Protein AF-A0A7C7QR54-F1 (afdb_monomer_lite)

Sequence (318 aa):
MSRAKVWVSVLTVLILIALSGASVWAAPNEEDPPEEESALISGVIEDIVIEADEDTGTTTVLVTLLVDETTGETRTVRLSLETALALGLVVEDADGNLTINEEMIEQTVEINPDDVIEDDGEGFLHPVASALAEFFADTLGLDYDEIMGYHEDGMGFGVIAQACWMSYMLGDEVTASDILEAKKSGDFSSIELPDGETATNWGQFKKAALSNDKAQKNLGAIMSGRAGMDQEQQQETAATANQGQGKGKKGKGTSGEGSGPPAGSPGKGKDKGNDSGPPAEPPGKGKDKGESGGKPDTPPGQDKGGGSSKGGSKGKGK

Foldseek 3Di:
DDPVVVVVVVVVVVVVVVVVPDPPPPPPPPPPDPPPQQFWQKFAWADKDWDQDPVVRFIKIWTWGQRDPVVSDIDIFIFGPVQCVVQVQWDQDPVRDIDGPPVSHRPMDTHRPVRTDPPPDVPVQPVLLCLLQVVCCVPQVDHSVNLVVLVVVVDDSVLLLLLSLLCSLQDPVRHSVNVSVCQVVQHQQVPQAPVRDTDNGPVRSSCRSCVDPVSPPPSVCSVVVNDDPPPPPPPPPDDDDDDDDDDDDDDDDDDDDDDDDDDDDDDDDDDDDDDDDDDDDDDDDDDDDDDDDDDDDDDDDDDDDDDDDDDDDDDDDD

Radius of gyration: 39.15 Å; chains: 1; bounding box: 85×77×112 Å

Secondary structure (DSSP, 8-state):
--HHHHHHHHHHHHHHHHTS-----PPPP-----------EEEEEEEEEEEE-TTT--EEEEEEEEEETTTTEEEEEEEEHHHHHHTTSEEE-TTS-EEE-GGGTT-EEEE-GGGEE---S-S---HHHHHHHHHHHHHH---HHHHHHHHHTT--HHHHHHHHHHHHHH-TTS-HHHHHHHHHHS--TT-B-TTS-B-SSHHHHHHHHT-SHHHHHHHHHHHTT---S-TTSS-S--S--------------------------------------PPPPPPP----------PPPPPPP-----------------

Structure (mmCIF, N/CA/C/O backbone):
data_AF-A0A7C7QR54-F1
#
_entry.id   AF-A0A7C7QR54-F1
#
loop_
_atom_site.group_PDB
_atom_site.id
_atom_site.type_symbol
_atom_site.label_atom_id
_atom_site.label_alt_id
_atom_site.label_comp_id
_atom_site.label_asym_id
_atom_site.label_entity_id
_atom_site.label_seq_id
_atom_site.pdbx_PDB_ins_code
_atom_site.Cartn_x
_atom_site.Cartn_y
_atom_site.Cartn_z
_atom_site.occupancy
_atom_site.B_iso_or_equiv
_atom_site.auth_seq_id
_atom_site.auth_comp_id
_atom_site.auth_asym_id
_atom_site.auth_atom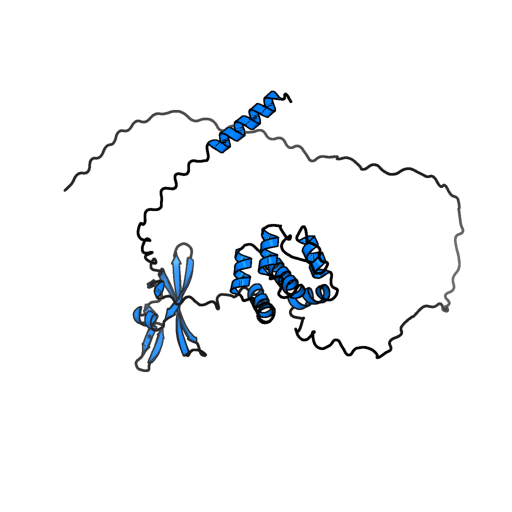_id
_atom_site.pdbx_PDB_model_num
ATOM 1 N N . MET A 1 1 ? 49.939 28.819 -13.855 1.00 55.16 1 MET A N 1
ATOM 2 C CA . MET A 1 1 ? 49.895 28.111 -12.554 1.00 55.16 1 MET A CA 1
ATOM 3 C C . MET A 1 1 ? 51.077 27.143 -12.520 1.00 55.16 1 MET A C 1
ATOM 5 O O . MET A 1 1 ? 51.243 26.422 -13.495 1.00 55.16 1 MET A O 1
ATOM 9 N N . SER A 1 2 ? 51.980 27.207 -11.530 1.00 62.50 2 SER A N 1
ATOM 10 C CA . SER A 1 2 ? 53.221 26.409 -11.596 1.00 62.50 2 SER A CA 1
ATOM 11 C C . SER A 1 2 ? 52.918 24.924 -11.388 1.00 62.50 2 SER A C 1
ATOM 13 O O . SER A 1 2 ? 52.076 24.573 -10.562 1.00 62.50 2 SER A O 1
ATOM 15 N N . ARG A 1 3 ? 53.607 24.049 -12.132 1.00 63.38 3 ARG A N 1
ATOM 16 C CA . ARG A 1 3 ? 53.428 22.587 -12.059 1.00 63.38 3 ARG A CA 1
ATOM 17 C C . ARG A 1 3 ? 53.568 22.057 -10.623 1.00 63.38 3 ARG A C 1
ATOM 19 O O . ARG A 1 3 ? 52.872 21.123 -10.257 1.00 63.38 3 ARG A O 1
ATOM 26 N N . ALA A 1 4 ? 54.361 22.724 -9.781 1.00 70.00 4 ALA A N 1
ATOM 27 C CA . ALA A 1 4 ? 54.499 22.399 -8.362 1.00 70.00 4 ALA A CA 1
ATOM 28 C C . ALA A 1 4 ? 53.199 22.580 -7.549 1.00 70.00 4 ALA A C 1
ATOM 30 O O . ALA A 1 4 ? 52.930 21.785 -6.657 1.00 70.00 4 ALA A O 1
ATOM 31 N N . LYS A 1 5 ? 52.355 23.573 -7.868 1.00 65.44 5 LYS A N 1
ATOM 32 C CA . LYS A 1 5 ? 51.078 23.794 -7.158 1.00 65.44 5 LYS A CA 1
ATOM 33 C C . LYS A 1 5 ? 50.028 22.729 -7.479 1.00 65.44 5 LYS A C 1
ATOM 35 O O . LYS A 1 5 ? 49.229 22.393 -6.614 1.00 65.44 5 LYS A O 1
ATOM 40 N N . VAL A 1 6 ? 50.061 22.175 -8.693 1.00 74.06 6 VAL A N 1
ATOM 41 C CA . VAL A 1 6 ? 49.154 21.091 -9.101 1.00 74.06 6 VAL A CA 1
ATOM 42 C C . VAL A 1 6 ? 49.516 19.796 -8.373 1.00 74.06 6 VAL A C 1
ATOM 44 O O . VAL A 1 6 ? 48.640 19.145 -7.815 1.00 74.06 6 VAL A O 1
ATOM 47 N N . TRP A 1 7 ? 50.810 19.474 -8.283 1.00 80.12 7 TRP A N 1
ATOM 48 C CA . TRP A 1 7 ? 51.272 18.278 -7.573 1.00 80.12 7 TRP A CA 1
ATOM 49 C C . TRP A 1 7 ? 50.995 18.323 -6.070 1.00 80.12 7 TRP A C 1
ATOM 51 O O . TRP A 1 7 ? 50.580 17.316 -5.506 1.00 80.12 7 TRP A O 1
ATOM 61 N N . VAL A 1 8 ? 51.144 19.489 -5.431 1.00 77.81 8 VAL A N 1
ATOM 62 C CA . VAL A 1 8 ? 50.816 19.633 -4.004 1.00 77.81 8 VAL A CA 1
ATOM 63 C C . VAL A 1 8 ? 49.316 19.445 -3.762 1.00 77.81 8 VAL A C 1
ATOM 65 O O . VAL A 1 8 ? 48.951 18.745 -2.829 1.00 77.81 8 VAL A O 1
ATOM 68 N N . SER A 1 9 ? 48.443 19.976 -4.625 1.00 74.88 9 SER A N 1
ATOM 69 C CA . SER A 1 9 ? 46.991 19.804 -4.469 1.00 74.88 9 SER A CA 1
ATOM 70 C C . SER A 1 9 ? 46.541 18.348 -4.622 1.00 74.88 9 SER A C 1
ATOM 72 O O . SER A 1 9 ? 45.670 17.904 -3.880 1.00 74.88 9 SER A O 1
ATOM 74 N N . VAL A 1 10 ? 47.128 17.600 -5.562 1.00 78.19 10 VAL A N 1
ATOM 75 C CA . VAL A 1 10 ? 46.793 16.181 -5.772 1.00 78.19 10 VAL A CA 1
ATOM 76 C C . VAL A 1 10 ? 47.281 15.326 -4.600 1.00 78.19 10 VAL A C 1
ATOM 78 O O . VAL A 1 10 ? 46.552 14.448 -4.143 1.00 78.19 10 VAL A O 1
ATOM 81 N N . LEU A 1 11 ? 48.468 15.619 -4.059 1.00 78.75 11 LEU A N 1
ATOM 82 C CA . LEU A 1 11 ? 49.009 14.899 -2.905 1.00 78.75 11 LEU A CA 1
ATOM 83 C C . LEU A 1 11 ? 48.139 15.090 -1.648 1.00 78.75 11 LEU A C 1
ATOM 85 O O . LEU A 1 11 ? 47.910 14.133 -0.913 1.00 78.75 11 LEU A O 1
ATOM 89 N N . THR A 1 12 ? 47.607 16.296 -1.418 1.00 74.25 12 THR A N 1
ATOM 90 C CA . THR A 1 12 ? 46.754 16.575 -0.249 1.00 74.25 12 THR A CA 1
ATOM 91 C C . THR A 1 12 ? 45.411 15.842 -0.318 1.00 74.25 12 THR A C 1
ATOM 93 O O . THR A 1 12 ? 44.934 15.354 0.703 1.00 74.25 12 THR A O 1
ATOM 96 N N . VAL A 1 13 ? 44.817 15.710 -1.510 1.00 75.38 13 VAL A N 1
ATOM 97 C CA . VAL A 1 13 ? 43.561 14.956 -1.698 1.00 75.38 13 VAL A CA 1
ATOM 98 C C . VAL A 1 13 ? 43.783 13.456 -1.481 1.00 75.38 13 VAL A C 1
ATOM 100 O O . VAL A 1 13 ? 42.970 12.805 -0.832 1.00 75.38 13 VAL A O 1
ATOM 103 N N . LEU A 1 14 ? 44.915 12.913 -1.937 1.00 71.81 14 LEU A N 1
ATOM 104 C CA . LEU A 1 14 ? 45.262 11.500 -1.739 1.00 71.81 14 LEU A CA 1
ATOM 105 C C . LEU A 1 14 ? 45.486 11.145 -0.259 1.00 71.81 14 LEU A C 1
ATOM 107 O O . LEU A 1 14 ? 45.089 10.070 0.182 1.00 71.81 14 LEU A O 1
ATOM 111 N N . ILE A 1 15 ? 46.061 12.064 0.524 1.00 75.12 15 ILE A N 1
ATOM 112 C CA . ILE A 1 15 ? 46.223 11.892 1.976 1.00 75.12 15 ILE A CA 1
ATOM 113 C C . ILE A 1 15 ? 44.863 11.937 2.692 1.00 75.12 15 ILE A C 1
ATOM 115 O O . ILE A 1 15 ? 44.639 11.150 3.607 1.00 75.12 15 ILE A O 1
ATOM 119 N N . LEU A 1 16 ? 43.935 12.795 2.254 1.00 67.00 16 LEU A N 1
ATOM 120 C CA . LEU A 1 16 ? 42.579 12.863 2.817 1.00 67.00 16 LEU A CA 1
ATOM 121 C C . LEU A 1 16 ? 41.754 11.593 2.551 1.00 67.00 16 LEU A C 1
ATOM 123 O O . LEU A 1 16 ? 40.999 11.183 3.425 1.00 67.00 16 LEU A O 1
ATOM 127 N N . ILE A 1 17 ? 41.946 10.932 1.405 1.00 69.94 17 ILE A N 1
ATOM 128 C CA . ILE A 1 17 ? 41.272 9.660 1.077 1.00 69.94 17 ILE A CA 1
ATOM 129 C C . ILE A 1 17 ? 41.844 8.486 1.894 1.00 69.94 17 ILE A C 1
ATOM 131 O O . ILE A 1 17 ? 41.115 7.568 2.259 1.00 69.94 17 ILE A O 1
ATOM 135 N N . ALA A 1 18 ? 43.133 8.517 2.243 1.00 63.97 18 ALA A N 1
ATOM 136 C CA . ALA A 1 18 ? 43.752 7.464 3.053 1.00 63.97 18 ALA A CA 1
ATOM 137 C C . ALA A 1 18 ? 43.350 7.513 4.544 1.00 63.97 18 ALA A C 1
ATOM 139 O O . ALA A 1 18 ? 43.530 6.529 5.258 1.00 63.97 18 ALA A O 1
ATOM 140 N N . LEU A 1 19 ? 42.800 8.636 5.023 1.00 57.44 19 LEU A N 1
ATOM 141 C CA . LEU A 1 19 ? 42.406 8.836 6.424 1.00 57.44 19 LEU A CA 1
ATOM 142 C C . LEU A 1 19 ? 40.950 8.445 6.737 1.00 57.44 19 LEU A C 1
ATOM 144 O O . LEU A 1 19 ? 40.590 8.401 7.910 1.00 57.44 19 LEU A O 1
ATOM 148 N N . SER A 1 20 ? 40.127 8.096 5.742 1.00 54.88 20 SER A N 1
ATOM 149 C CA . SER A 1 20 ? 38.729 7.664 5.943 1.00 54.88 20 SER A CA 1
ATOM 150 C C . SER A 1 20 ? 38.537 6.139 6.036 1.00 54.88 20 SER A C 1
ATOM 152 O O . SER A 1 20 ? 37.411 5.659 5.970 1.00 54.88 20 SER A O 1
ATOM 154 N N . GLY A 1 21 ? 39.614 5.358 6.175 1.00 55.22 21 GLY A N 1
ATOM 155 C CA . GLY A 1 21 ? 39.599 3.893 6.034 1.00 55.22 21 GLY A CA 1
ATOM 156 C C . GLY A 1 21 ? 39.719 3.067 7.319 1.00 55.22 21 GLY A C 1
ATOM 157 O O . GLY A 1 21 ? 40.336 2.007 7.277 1.00 55.22 21 GLY A O 1
ATOM 158 N N . ALA A 1 22 ? 39.180 3.515 8.455 1.00 48.31 22 ALA A N 1
ATOM 159 C CA . ALA A 1 22 ? 39.161 2.701 9.676 1.00 48.31 22 ALA A CA 1
ATOM 160 C C . ALA A 1 22 ? 37.825 2.801 10.425 1.00 48.31 22 ALA A C 1
ATOM 162 O O . ALA A 1 22 ? 37.782 3.126 11.610 1.00 48.31 22 ALA A O 1
ATOM 163 N N . SER A 1 23 ? 36.727 2.481 9.742 1.00 45.22 23 SER A N 1
ATOM 164 C CA . SER A 1 23 ? 35.555 1.956 10.439 1.00 45.22 23 SER A CA 1
ATOM 165 C C . SER A 1 23 ? 35.905 0.538 10.872 1.00 45.22 23 SER A C 1
ATOM 167 O O . SER A 1 23 ? 35.884 -0.392 10.068 1.00 45.22 23 SER A O 1
ATOM 169 N N . VAL A 1 24 ? 36.307 0.383 12.131 1.00 47.69 24 VAL A N 1
ATOM 170 C CA . VAL A 1 24 ? 36.339 -0.924 12.783 1.00 47.69 24 VAL A CA 1
ATOM 171 C C . VAL A 1 24 ? 34.895 -1.408 12.799 1.00 47.69 24 VAL A C 1
ATOM 173 O O . VAL A 1 24 ? 34.094 -0.949 13.607 1.00 47.69 24 VAL A O 1
ATOM 176 N N . TRP A 1 25 ? 34.554 -2.296 11.867 1.00 54.44 25 TRP A N 1
ATOM 177 C CA . TRP A 1 25 ? 33.404 -3.171 12.020 1.00 54.44 25 TRP A CA 1
ATOM 178 C C . TRP A 1 25 ? 33.741 -4.077 13.200 1.00 54.44 25 TRP A C 1
ATOM 180 O O . TRP A 1 25 ? 34.419 -5.094 13.053 1.00 54.44 25 TRP A O 1
ATOM 190 N N . ALA A 1 26 ? 33.354 -3.649 14.401 1.00 49.97 26 ALA A N 1
ATOM 191 C CA . ALA A 1 26 ? 33.091 -4.607 15.453 1.00 49.97 26 ALA A CA 1
ATOM 192 C C . ALA A 1 26 ? 32.046 -5.552 14.860 1.00 49.97 26 ALA A C 1
ATOM 194 O O . ALA A 1 26 ? 30.997 -5.095 14.405 1.00 49.97 26 ALA A O 1
ATOM 195 N N . ALA A 1 27 ? 32.394 -6.835 14.757 1.00 51.22 27 ALA A N 1
ATOM 196 C CA . ALA A 1 27 ? 31.413 -7.857 14.449 1.00 51.22 27 ALA A CA 1
ATOM 197 C C . ALA A 1 27 ? 30.235 -7.628 15.407 1.00 51.22 27 ALA A C 1
ATOM 199 O O . ALA A 1 27 ? 30.497 -7.478 16.607 1.00 51.22 27 ALA A O 1
ATOM 200 N N . PRO A 1 28 ? 28.993 -7.502 14.905 1.00 53.06 28 PRO A N 1
ATOM 201 C CA . PRO A 1 28 ? 27.842 -7.440 15.783 1.00 53.06 28 PRO A CA 1
ATOM 202 C C . PRO A 1 28 ? 27.943 -8.673 16.671 1.00 53.06 28 PRO A C 1
ATOM 204 O O . PRO A 1 28 ? 28.071 -9.793 16.171 1.00 53.06 28 PRO A O 1
ATOM 207 N N . ASN A 1 29 ? 28.017 -8.455 17.984 1.00 55.12 29 ASN A N 1
ATOM 208 C CA . ASN A 1 29 ? 27.746 -9.541 18.902 1.00 55.12 29 ASN A CA 1
ATOM 209 C C . ASN A 1 29 ? 26.400 -10.118 18.463 1.00 55.12 29 ASN A C 1
ATOM 211 O O . ASN A 1 29 ? 25.482 -9.360 18.152 1.00 55.12 29 ASN A O 1
ATOM 215 N N . GLU A 1 30 ? 26.301 -11.441 18.436 1.00 56.19 30 GLU A N 1
ATOM 216 C CA . GLU A 1 30 ? 25.030 -12.152 18.547 1.00 56.19 30 GLU A CA 1
ATOM 217 C C . GLU A 1 30 ? 24.437 -11.815 19.931 1.00 56.19 30 GLU A C 1
ATOM 219 O O . GLU A 1 30 ? 24.386 -12.647 20.830 1.00 56.19 30 GLU A O 1
ATOM 224 N N . GLU A 1 31 ? 24.115 -10.540 20.162 1.00 52.19 31 GLU A N 1
ATOM 225 C CA . GLU A 1 31 ? 23.066 -10.165 21.087 1.00 52.19 31 GLU A CA 1
ATOM 226 C C . GLU A 1 31 ? 21.809 -10.708 20.426 1.00 52.19 31 GLU A C 1
ATOM 228 O O . GLU A 1 31 ? 21.516 -10.366 19.275 1.00 52.19 31 GLU A O 1
ATOM 233 N N . ASP A 1 32 ? 21.154 -11.642 21.117 1.00 62.41 32 ASP A N 1
ATOM 234 C CA . ASP A 1 32 ? 19.821 -12.102 20.760 1.00 62.41 32 ASP A CA 1
ATOM 235 C C . ASP A 1 32 ? 19.011 -10.878 20.306 1.00 62.41 32 ASP A C 1
ATOM 237 O O . ASP A 1 32 ? 19.099 -9.835 20.973 1.00 62.41 32 ASP A O 1
ATOM 241 N N . PRO A 1 33 ? 18.318 -10.949 19.150 1.00 64.94 33 PRO A N 1
ATOM 242 C CA . PRO A 1 33 ? 17.533 -9.822 18.671 1.00 64.94 33 PRO A CA 1
ATOM 243 C C . PRO A 1 33 ? 16.689 -9.349 19.853 1.00 64.94 33 PRO A C 1
ATOM 245 O O . PRO A 1 33 ? 16.092 -10.210 20.509 1.00 64.94 33 PRO A O 1
ATOM 248 N N . PRO A 1 34 ? 16.715 -8.046 20.202 1.00 65.44 34 PRO A N 1
ATOM 249 C CA . PRO A 1 34 ? 15.849 -7.559 21.259 1.00 65.44 34 PRO A CA 1
ATOM 250 C C . PRO A 1 34 ? 14.461 -8.067 20.900 1.00 65.44 34 PRO A C 1
ATOM 252 O O . PRO A 1 34 ? 14.011 -7.850 19.776 1.00 65.44 34 PRO A O 1
ATOM 255 N N . GLU A 1 35 ? 13.857 -8.851 21.794 1.00 62.72 35 GLU A N 1
ATOM 256 C CA . GLU A 1 35 ? 12.448 -9.180 21.668 1.00 62.72 35 GLU A CA 1
ATOM 257 C C . GLU A 1 35 ? 11.771 -7.817 21.576 1.00 62.72 35 GLU A C 1
ATOM 259 O O . GLU A 1 35 ? 11.807 -7.039 22.533 1.00 62.72 35 GLU A O 1
ATOM 264 N N . GLU A 1 36 ? 11.339 -7.449 20.369 1.00 57.25 36 GLU A N 1
ATOM 265 C CA . GLU A 1 36 ? 10.636 -6.203 20.144 1.00 57.25 36 GLU A CA 1
ATOM 266 C C . GLU A 1 36 ? 9.314 -6.388 20.869 1.00 57.25 36 GLU A C 1
ATOM 268 O O . GLU A 1 36 ? 8.374 -6.964 20.333 1.00 57.25 36 GLU A O 1
ATOM 273 N N . GLU A 1 37 ? 9.291 -6.018 22.151 1.00 60.66 37 GLU A N 1
ATOM 274 C CA . GLU A 1 37 ? 8.065 -5.887 22.914 1.00 60.66 37 GLU A CA 1
ATOM 275 C C . GLU A 1 37 ? 7.245 -4.848 22.162 1.00 60.66 37 GLU A C 1
ATOM 277 O O . GLU A 1 37 ? 7.488 -3.641 22.272 1.00 60.66 37 GLU A O 1
ATOM 282 N N . SER A 1 38 ? 6.339 -5.339 21.318 1.00 73.94 38 SER A N 1
ATOM 283 C CA . SER A 1 38 ? 5.421 -4.536 20.538 1.00 73.94 38 SER A CA 1
ATOM 284 C C . SER A 1 38 ? 4.707 -3.609 21.515 1.00 73.94 38 SER A C 1
ATOM 286 O O . SER A 1 38 ? 3.914 -4.051 22.348 1.00 73.94 38 SER A O 1
ATOM 288 N N . ALA A 1 39 ? 5.075 -2.327 21.498 1.00 86.12 39 ALA A N 1
ATOM 289 C CA . ALA A 1 39 ? 4.582 -1.381 22.484 1.00 86.12 39 ALA A CA 1
ATOM 290 C C . ALA A 1 39 ? 3.050 -1.341 22.406 1.00 86.12 39 ALA A C 1
ATOM 292 O O . ALA A 1 39 ? 2.487 -1.153 21.326 1.00 86.12 39 ALA A O 1
ATOM 293 N N . LEU A 1 40 ? 2.390 -1.533 23.552 1.00 91.69 40 LEU A N 1
ATOM 294 C CA . LEU A 1 40 ? 0.934 -1.482 23.653 1.00 91.69 40 LEU A CA 1
ATOM 295 C C . LEU A 1 40 ? 0.411 -0.175 23.044 1.00 91.69 40 LEU A C 1
ATOM 297 O O . LEU A 1 40 ? 0.930 0.911 23.324 1.00 91.69 40 LEU A O 1
ATOM 301 N N . ILE A 1 41 ? -0.634 -0.277 22.227 1.00 93.56 41 ILE A N 1
ATOM 302 C CA . ILE A 1 41 ? -1.330 0.883 21.678 1.00 93.56 41 ILE A CA 1
ATOM 303 C C . ILE A 1 41 ? -2.252 1.397 22.782 1.00 93.56 41 ILE A C 1
ATOM 305 O O . ILE A 1 41 ? -3.238 0.745 23.120 1.00 93.56 41 ILE A O 1
ATOM 309 N N . SER A 1 42 ? -1.921 2.548 23.365 1.00 95.69 42 SER A N 1
ATOM 310 C CA . SER A 1 42 ? -2.740 3.197 24.391 1.00 95.69 42 SER A CA 1
ATOM 311 C C . SER A 1 42 ? -3.416 4.446 23.831 1.00 95.69 42 SER A C 1
ATOM 313 O O . SER A 1 42 ? -2.793 5.211 23.093 1.00 95.69 42 SER A O 1
ATOM 315 N N . GLY A 1 43 ? -4.685 4.652 24.173 1.00 96.56 43 GLY A N 1
ATOM 316 C CA . GLY A 1 43 ? -5.443 5.836 23.777 1.00 96.56 43 GLY A CA 1
ATOM 317 C C . GLY A 1 43 ? -6.799 5.914 24.469 1.00 96.56 43 GLY A C 1
ATOM 318 O O . GLY A 1 43 ? -7.245 4.948 25.094 1.00 96.56 43 GLY A O 1
ATOM 319 N N . VAL A 1 44 ? -7.444 7.076 24.380 1.00 97.94 44 VAL A N 1
ATOM 320 C CA . VAL A 1 44 ? -8.818 7.283 24.865 1.00 97.94 44 VAL A CA 1
ATOM 321 C C . VAL A 1 44 ? -9.793 6.916 23.753 1.00 97.94 44 VAL A C 1
ATOM 323 O O . VAL A 1 44 ? -9.631 7.375 22.627 1.00 97.94 44 VAL A O 1
ATOM 326 N N . ILE A 1 45 ? -10.796 6.092 24.047 1.00 98.00 45 ILE A N 1
ATOM 327 C CA . ILE A 1 45 ? -11.781 5.666 23.047 1.00 98.00 45 ILE A CA 1
ATOM 328 C C . ILE A 1 45 ? -12.714 6.834 22.706 1.00 98.00 45 ILE A C 1
ATOM 330 O O . ILE A 1 45 ? -13.413 7.341 23.582 1.00 98.00 45 ILE A O 1
ATOM 334 N N . GLU A 1 46 ? -12.753 7.236 21.436 1.00 97.94 46 GLU A N 1
ATOM 335 C CA . GLU A 1 46 ? -13.680 8.258 20.931 1.00 97.94 46 GLU A CA 1
ATOM 336 C C . GLU A 1 46 ? -14.930 7.648 20.293 1.00 97.94 46 GLU A C 1
ATOM 338 O O . GLU A 1 46 ? -16.028 8.167 20.489 1.00 97.94 46 GLU A O 1
ATOM 343 N N . ASP A 1 47 ? -14.767 6.559 19.537 1.00 97.88 47 ASP A N 1
ATOM 344 C CA . ASP A 1 47 ? -15.857 5.913 18.804 1.00 97.88 47 ASP A CA 1
ATOM 345 C C . ASP A 1 47 ? -15.636 4.399 18.686 1.00 97.88 47 ASP A C 1
ATOM 347 O O . ASP A 1 47 ? -14.495 3.921 18.656 1.00 97.88 47 ASP A O 1
ATOM 351 N N . ILE A 1 48 ? -16.739 3.653 18.623 1.00 97.81 48 ILE A N 1
ATOM 352 C CA . ILE A 1 48 ? -16.758 2.198 18.440 1.00 97.81 48 ILE A CA 1
ATOM 353 C C . ILE A 1 48 ? -17.819 1.875 17.388 1.00 97.81 48 ILE A C 1
ATOM 355 O O . ILE A 1 48 ? -18.993 2.197 17.563 1.00 97.81 48 ILE A O 1
ATOM 359 N N . VAL A 1 49 ? -17.429 1.179 16.323 1.00 97.50 49 VAL A N 1
ATOM 360 C CA . VAL A 1 49 ? -18.327 0.757 15.241 1.00 97.50 49 VAL A CA 1
ATOM 361 C C . VAL A 1 49 ? -18.219 -0.750 15.052 1.00 97.50 49 VAL A C 1
ATOM 363 O O . VAL A 1 49 ? -17.125 -1.297 14.965 1.00 97.50 49 VAL A O 1
ATOM 366 N N . ILE A 1 50 ? -19.360 -1.435 14.988 1.00 96.88 50 ILE A N 1
ATOM 367 C CA . ILE A 1 50 ? -19.421 -2.868 14.683 1.00 96.88 50 ILE A CA 1
ATOM 368 C C . ILE A 1 50 ? -19.666 -3.014 13.180 1.00 96.88 50 ILE A C 1
ATOM 370 O O . ILE A 1 50 ? -20.699 -2.564 12.680 1.00 96.88 50 ILE A O 1
ATOM 374 N N . GLU A 1 51 ? -18.735 -3.649 12.472 1.00 95.00 51 GLU A N 1
ATOM 375 C CA . GLU A 1 51 ? -18.855 -3.971 11.050 1.00 95.00 51 GLU A CA 1
ATOM 376 C C . GLU A 1 51 ? -19.075 -5.473 10.879 1.00 95.00 51 GLU A C 1
ATOM 378 O O . GLU A 1 51 ? -18.350 -6.292 11.440 1.00 95.00 51 GLU A O 1
ATOM 383 N N . ALA A 1 52 ? -20.082 -5.840 10.091 1.00 94.06 52 ALA A N 1
ATOM 384 C CA . ALA A 1 52 ? -20.300 -7.213 9.664 1.00 94.06 52 ALA A CA 1
ATOM 385 C C . ALA A 1 52 ? -20.026 -7.295 8.164 1.00 94.06 52 ALA A C 1
ATOM 387 O O . ALA A 1 52 ? -20.713 -6.651 7.372 1.00 94.06 52 ALA A O 1
ATOM 388 N N . ASP A 1 53 ? -19.021 -8.078 7.795 1.00 86.75 53 ASP A N 1
ATOM 389 C CA . ASP A 1 53 ? -18.726 -8.401 6.407 1.00 86.75 53 ASP A CA 1
ATOM 390 C C . ASP A 1 53 ? -19.772 -9.413 5.909 1.00 86.75 53 ASP A C 1
ATOM 392 O O . ASP A 1 53 ? -19.885 -10.524 6.435 1.00 86.75 53 ASP A O 1
ATOM 396 N N . GLU A 1 54 ? -20.582 -9.012 4.925 1.00 90.56 54 GLU A N 1
ATOM 397 C CA . GLU A 1 54 ? -21.649 -9.851 4.366 1.00 90.56 54 GLU A CA 1
ATOM 398 C C . GLU A 1 54 ? -21.108 -11.040 3.556 1.00 90.56 54 GLU A C 1
ATOM 400 O O . GLU A 1 54 ? -21.783 -12.072 3.467 1.00 90.56 54 GLU A O 1
ATOM 405 N N . ASP A 1 55 ? -19.906 -10.918 2.989 1.00 83.81 55 ASP A N 1
ATOM 406 C CA . ASP A 1 55 ? -19.297 -11.930 2.129 1.00 83.81 55 ASP A CA 1
ATOM 407 C C . ASP A 1 55 ? -18.630 -13.028 2.961 1.00 83.81 55 ASP A C 1
ATOM 409 O O . ASP A 1 55 ? -18.803 -14.223 2.686 1.00 83.81 55 ASP A O 1
ATOM 413 N N . THR A 1 56 ? -17.894 -12.641 4.006 1.00 87.12 56 THR A N 1
ATOM 414 C CA . THR A 1 56 ? -17.203 -13.603 4.881 1.00 87.12 56 THR A CA 1
ATOM 415 C C . THR A 1 56 ? -18.037 -14.024 6.091 1.00 87.12 56 THR A C 1
ATOM 417 O O . THR A 1 56 ? -17.775 -15.073 6.685 1.00 87.12 56 THR A O 1
ATOM 420 N N . GLY A 1 57 ? -19.053 -13.239 6.459 1.00 90.06 57 GLY A N 1
ATOM 421 C CA . GLY A 1 57 ? -19.807 -13.403 7.703 1.00 90.06 57 GLY A CA 1
ATOM 422 C C . GLY A 1 57 ? -19.004 -13.028 8.953 1.00 90.06 57 GLY A C 1
ATOM 423 O O . GLY A 1 57 ? -19.439 -13.321 10.070 1.00 90.06 57 GLY A O 1
ATOM 424 N N . THR A 1 58 ? -17.827 -12.419 8.787 1.00 93.06 58 THR A N 1
ATOM 425 C CA . THR A 1 58 ? -16.953 -12.031 9.896 1.00 93.06 58 THR A CA 1
ATOM 426 C C . THR A 1 58 ? -17.430 -10.710 10.483 1.00 93.06 58 THR A C 1
ATOM 428 O O . THR A 1 58 ? -17.640 -9.735 9.768 1.00 93.06 58 THR A O 1
ATOM 431 N N . THR A 1 59 ? -17.596 -10.663 11.804 1.00 96.06 59 THR A N 1
ATOM 432 C CA . THR A 1 59 ? -17.856 -9.408 12.517 1.00 96.06 59 THR A CA 1
ATOM 433 C C . THR A 1 59 ? -16.548 -8.865 13.074 1.00 96.06 59 THR A C 1
ATOM 435 O O . THR A 1 59 ? -15.837 -9.568 13.796 1.00 96.06 59 THR A O 1
ATOM 438 N N . THR A 1 60 ? -16.242 -7.615 12.752 1.00 96.00 60 THR A N 1
ATOM 439 C CA . THR A 1 60 ? -15.090 -6.879 13.273 1.00 96.00 60 THR A CA 1
ATOM 440 C C . THR A 1 60 ? -15.560 -5.620 13.991 1.00 96.00 60 THR A C 1
ATOM 442 O O . THR A 1 60 ? -16.700 -5.176 13.834 1.00 96.00 60 THR A O 1
ATOM 445 N N . VAL A 1 61 ? -14.701 -5.070 14.841 1.00 96.88 61 VAL A N 1
ATOM 446 C CA . VAL A 1 61 ? -15.006 -3.868 15.620 1.00 96.88 61 VAL A CA 1
ATOM 447 C C . VAL A 1 61 ? -13.945 -2.822 15.327 1.00 96.88 61 VAL A C 1
ATOM 449 O O . VAL A 1 61 ? -12.764 -3.054 15.577 1.00 96.88 61 VAL A O 1
ATOM 452 N N . LEU A 1 62 ? -14.358 -1.678 14.790 1.00 96.38 62 LEU A N 1
ATOM 453 C CA . LEU A 1 62 ? -13.490 -0.529 14.572 1.00 96.38 62 LEU A CA 1
ATOM 454 C C . LEU A 1 62 ? -13.538 0.354 15.806 1.00 96.38 62 LEU A C 1
ATOM 456 O O . LEU A 1 62 ? -14.613 0.725 16.275 1.00 96.38 62 LEU A O 1
ATOM 460 N N . VAL A 1 63 ? -12.365 0.696 16.318 1.00 97.00 63 VAL A N 1
ATOM 461 C CA . VAL A 1 63 ? -12.209 1.531 17.504 1.00 97.00 63 VAL A CA 1
ATOM 462 C C . VAL A 1 63 ? -11.359 2.728 17.123 1.00 97.00 63 VAL A C 1
ATOM 464 O O . VAL A 1 63 ? -10.205 2.565 16.723 1.00 97.00 63 VAL A O 1
ATOM 467 N N . THR A 1 64 ? -11.913 3.929 17.244 1.00 97.00 64 THR A N 1
ATOM 468 C CA . THR A 1 64 ? -11.154 5.169 17.063 1.00 97.00 64 THR A CA 1
ATOM 469 C C . THR A 1 64 ? -10.617 5.622 18.412 1.00 97.00 64 THR A C 1
ATOM 471 O O . THR A 1 64 ? -11.373 5.875 19.348 1.00 97.00 64 THR A O 1
ATOM 474 N N . LEU A 1 65 ? -9.294 5.696 18.507 1.00 97.12 65 LEU A N 1
ATOM 475 C CA . LEU A 1 65 ? -8.554 6.079 19.700 1.00 97.12 65 LEU A CA 1
ATOM 476 C C . LEU A 1 65 ? -7.948 7.463 19.519 1.00 97.12 65 LEU A C 1
ATOM 478 O O . LEU A 1 65 ? -7.267 7.704 18.527 1.00 97.12 65 LEU A O 1
ATOM 482 N N . LEU A 1 66 ? -8.087 8.329 20.512 1.00 96.44 66 LEU A N 1
ATOM 483 C CA . LEU A 1 66 ? -7.270 9.523 20.668 1.00 96.44 66 LEU A CA 1
ATOM 484 C C . LEU A 1 66 ? -5.935 9.119 21.311 1.00 96.44 66 LEU A C 1
ATOM 486 O O . LEU A 1 66 ? -5.885 8.793 22.500 1.00 96.44 66 LEU A O 1
ATOM 490 N N . VAL A 1 67 ? -4.866 9.095 20.513 1.00 94.88 67 VAL A N 1
ATOM 491 C CA . VAL A 1 67 ? -3.527 8.630 20.926 1.00 94.88 67 VAL A CA 1
ATOM 492 C C . VAL A 1 67 ? -2.752 9.738 21.642 1.00 94.88 67 VAL A C 1
ATOM 494 O O . VAL A 1 67 ? -1.999 9.471 22.577 1.00 94.88 67 VAL A O 1
ATOM 497 N N . ASP A 1 68 ? -2.953 10.992 21.235 1.00 92.56 68 ASP A N 1
ATOM 498 C CA . ASP A 1 68 ? -2.318 12.155 21.857 1.00 92.56 68 ASP A CA 1
ATOM 499 C C . ASP A 1 68 ? -3.337 13.292 22.032 1.00 92.56 68 ASP A C 1
ATOM 501 O O . ASP A 1 68 ? -3.769 13.943 21.077 1.00 92.56 68 ASP A O 1
ATOM 505 N N . GLU A 1 69 ? -3.700 13.555 23.292 1.00 91.25 69 GLU A N 1
ATOM 506 C CA . GLU A 1 69 ? -4.635 14.620 23.683 1.00 91.25 69 GLU A CA 1
ATOM 507 C C . GLU A 1 69 ? -4.145 16.030 23.307 1.00 91.25 69 GLU A C 1
ATOM 509 O O . GLU A 1 69 ? -4.941 16.962 23.177 1.00 91.25 69 GLU A O 1
ATOM 514 N N . THR A 1 70 ? -2.833 16.218 23.153 1.00 93.06 70 THR A N 1
ATOM 515 C CA . THR A 1 70 ? -2.225 17.520 22.854 1.00 93.06 70 THR A CA 1
ATOM 516 C C . THR A 1 70 ? -2.312 17.840 21.369 1.00 93.06 70 THR A C 1
ATOM 518 O O . THR A 1 70 ? -2.564 18.991 20.998 1.00 93.06 70 THR A O 1
ATOM 521 N N . THR A 1 71 ? -2.064 16.846 20.517 1.00 93.25 71 THR A N 1
ATOM 522 C CA . THR A 1 71 ? -2.095 17.009 19.057 1.00 93.25 71 THR A CA 1
ATOM 523 C C . THR A 1 71 ? -3.495 16.804 18.487 1.00 93.25 71 THR A C 1
ATOM 525 O O . THR A 1 71 ? -3.784 17.341 17.415 1.00 93.25 71 THR A O 1
ATOM 528 N N . GLY A 1 72 ? -4.365 16.085 19.204 1.00 93.06 72 GLY A N 1
ATOM 529 C CA . GLY A 1 72 ? -5.641 15.626 18.665 1.00 93.06 72 GLY A CA 1
ATOM 530 C C . GLY A 1 72 ? -5.463 14.480 17.667 1.00 93.06 72 GLY A C 1
ATOM 531 O O . GLY A 1 72 ? -6.289 14.330 16.771 1.00 93.06 72 GLY A O 1
ATOM 532 N N . GLU A 1 73 ? -4.349 13.745 17.741 1.00 93.69 73 GLU A N 1
ATOM 533 C CA . GLU A 1 73 ? -4.067 12.637 16.832 1.00 93.69 73 GLU A CA 1
ATOM 534 C C . GLU A 1 73 ? -4.943 11.436 17.174 1.00 93.69 73 GLU A C 1
ATOM 536 O O . GLU A 1 73 ? -4.892 10.907 18.288 1.00 93.69 73 GLU A O 1
ATOM 541 N N . THR A 1 74 ? -5.726 10.999 16.191 1.00 95.19 74 THR A N 1
ATOM 542 C CA . THR A 1 74 ? -6.602 9.842 16.311 1.00 95.19 74 THR A CA 1
ATOM 543 C C . THR A 1 74 ? -6.089 8.686 15.462 1.00 95.19 74 THR A C 1
ATOM 545 O O . THR A 1 74 ? -5.512 8.879 14.389 1.00 95.19 74 THR A O 1
ATOM 548 N N . ARG A 1 75 ? -6.292 7.463 15.945 1.00 93.62 75 ARG A N 1
ATOM 549 C CA . ARG A 1 75 ? -5.942 6.220 15.260 1.00 93.62 75 ARG A CA 1
ATOM 550 C C . ARG A 1 75 ? -7.129 5.276 15.315 1.00 93.62 75 ARG A C 1
ATOM 552 O O . ARG A 1 75 ? -7.609 4.957 16.395 1.00 93.62 75 ARG A O 1
ATOM 559 N N . THR A 1 76 ? -7.564 4.796 14.159 1.00 94.44 76 THR A N 1
ATOM 560 C CA . THR A 1 76 ? -8.582 3.746 14.081 1.00 94.44 76 THR A CA 1
ATOM 561 C C . THR A 1 76 ? -7.893 2.390 14.025 1.00 94.44 76 THR A C 1
ATOM 563 O O . THR A 1 76 ? -6.975 2.197 13.227 1.00 94.44 76 THR A O 1
ATOM 566 N N . VAL A 1 77 ? -8.310 1.466 14.883 1.00 95.25 77 VAL A N 1
ATOM 567 C CA . VAL A 1 77 ? -7.845 0.075 14.890 1.00 95.25 77 VAL A CA 1
ATOM 568 C C . VAL A 1 77 ? -9.027 -0.853 14.649 1.00 95.25 77 VAL A C 1
ATOM 570 O O . VAL A 1 77 ? -10.113 -0.619 15.180 1.00 95.25 77 VAL A O 1
ATOM 573 N N . ARG A 1 78 ? -8.827 -1.897 13.845 1.00 95.12 78 ARG A N 1
ATOM 574 C CA . ARG A 1 78 ? -9.821 -2.950 13.630 1.00 95.12 78 ARG A CA 1
ATOM 575 C C . ARG A 1 78 ? -9.468 -4.136 14.521 1.00 95.12 78 ARG A C 1
ATOM 577 O O . ARG A 1 78 ? -8.334 -4.602 14.529 1.00 95.12 78 ARG A O 1
ATOM 584 N N . LEU A 1 79 ? -10.436 -4.603 15.295 1.00 96.81 79 LEU A N 1
ATOM 585 C CA . LEU A 1 79 ? -10.286 -5.711 16.230 1.00 96.81 79 LEU A CA 1
ATOM 586 C C . LEU A 1 79 ? -11.200 -6.863 15.836 1.00 96.81 79 LEU A C 1
ATOM 588 O O . LEU A 1 79 ? -12.290 -6.663 15.286 1.00 96.81 79 LEU A O 1
ATOM 592 N N . SER A 1 80 ? -10.779 -8.075 16.187 1.00 96.69 80 SER A N 1
ATOM 593 C CA . SER A 1 80 ? -11.673 -9.227 16.149 1.00 96.69 80 SER A CA 1
ATOM 594 C C . SER A 1 80 ? -12.804 -9.055 17.170 1.00 96.69 80 SER A C 1
ATOM 596 O O . SER A 1 80 ? -12.629 -8.411 18.211 1.00 96.69 80 SER A O 1
ATOM 598 N N . LEU A 1 81 ? -13.966 -9.658 16.904 1.00 97.31 81 LEU A N 1
ATOM 599 C CA . LEU A 1 81 ? -15.072 -9.665 17.863 1.00 97.31 81 LEU A CA 1
ATOM 600 C C . LEU A 1 81 ? -14.659 -10.269 19.217 1.00 97.31 81 LEU A C 1
ATOM 602 O O . LEU A 1 81 ? -15.044 -9.752 20.262 1.00 97.31 81 LEU A O 1
ATOM 606 N N . GLU A 1 82 ? -13.854 -11.335 19.205 1.00 97.50 82 GLU A N 1
ATOM 607 C CA . GLU A 1 82 ? -13.370 -11.996 20.422 1.00 97.50 82 GLU A CA 1
ATOM 608 C C . GLU A 1 82 ? -12.514 -11.048 21.270 1.00 97.50 82 GLU A C 1
ATOM 610 O O . GLU A 1 82 ? -12.765 -10.891 22.467 1.00 97.50 82 GLU A O 1
ATOM 615 N N . THR A 1 83 ? -11.568 -10.346 20.639 1.00 97.38 83 THR A N 1
ATOM 616 C CA . THR A 1 83 ? -10.739 -9.329 21.299 1.00 97.38 83 THR A CA 1
ATOM 617 C C . THR A 1 83 ? -11.604 -8.197 21.854 1.00 97.38 83 THR A C 1
ATOM 619 O O . THR A 1 83 ? -11.435 -7.790 23.003 1.00 97.38 83 THR A O 1
ATOM 622 N N . ALA A 1 84 ? -12.567 -7.699 21.074 1.00 97.69 84 ALA A N 1
ATOM 623 C CA . ALA A 1 84 ? -13.435 -6.603 21.497 1.00 97.69 84 ALA A CA 1
ATOM 624 C C . ALA A 1 84 ? -14.322 -6.978 22.701 1.00 97.69 84 ALA A C 1
ATOM 626 O O . ALA A 1 84 ? -14.489 -6.165 23.614 1.00 97.69 84 ALA A O 1
ATOM 627 N N . LEU A 1 85 ? -14.847 -8.209 22.743 1.00 97.69 85 LEU A N 1
ATOM 628 C CA . LEU A 1 85 ? -15.580 -8.747 23.897 1.00 97.69 85 LEU A CA 1
ATOM 629 C C . LEU A 1 85 ? -14.662 -8.909 25.119 1.00 97.69 85 LEU A C 1
ATOM 631 O O . LEU A 1 85 ? -15.055 -8.555 26.231 1.00 97.69 85 LEU A O 1
ATOM 635 N N . ALA A 1 86 ? -13.433 -9.399 24.926 1.00 97.75 86 ALA A N 1
ATOM 636 C CA . ALA A 1 86 ? -12.455 -9.569 26.003 1.00 97.75 86 ALA A CA 1
ATOM 637 C C . ALA A 1 86 ? -12.034 -8.231 26.638 1.00 97.75 86 ALA A C 1
ATOM 639 O O . ALA A 1 86 ? -11.861 -8.154 27.856 1.00 97.75 86 ALA A O 1
ATOM 640 N N . LEU A 1 87 ? -11.926 -7.177 25.825 1.00 97.25 87 LEU A N 1
ATOM 641 C CA . LEU A 1 87 ? -11.665 -5.804 26.269 1.00 97.25 87 LEU A CA 1
ATOM 642 C C . LEU A 1 87 ? -12.915 -5.096 26.826 1.00 97.25 87 LEU A C 1
ATOM 644 O O . LEU A 1 87 ? -12.805 -3.996 27.364 1.00 97.25 87 LEU A O 1
ATOM 648 N N . GLY A 1 88 ? -14.099 -5.706 26.710 1.00 97.75 88 GLY A N 1
ATOM 649 C CA . GLY A 1 88 ? -15.364 -5.135 27.177 1.00 97.75 88 GLY A CA 1
ATOM 650 C C . GLY A 1 88 ? -15.889 -3.977 26.324 1.00 97.75 88 GLY A C 1
ATOM 651 O O . GLY A 1 88 ? -16.732 -3.220 26.799 1.00 97.75 88 GLY A O 1
ATOM 652 N N . LEU A 1 89 ? -15.406 -3.829 25.087 1.00 97.81 89 LEU A N 1
ATOM 653 C CA . LEU A 1 89 ? -15.824 -2.781 24.142 1.00 97.81 89 LEU A CA 1
ATOM 654 C C . LEU A 1 89 ? -17.213 -3.052 23.551 1.00 97.81 89 LEU A C 1
ATOM 656 O O . LEU A 1 89 ? -17.948 -2.132 23.194 1.00 97.81 89 LEU A O 1
ATOM 660 N N . VAL A 1 90 ? -17.575 -4.329 23.467 1.00 98.19 90 VAL A N 1
ATOM 661 C CA . VAL A 1 90 ? -18.870 -4.816 22.991 1.00 98.19 90 VAL A CA 1
ATOM 662 C C . VAL A 1 90 ? -19.458 -5.735 24.060 1.00 98.19 90 VAL A C 1
ATOM 664 O O . VAL A 1 90 ? -18.724 -6.411 24.781 1.00 98.19 90 VAL A O 1
ATOM 667 N N . VAL A 1 91 ? -20.784 -5.752 24.176 1.00 97.94 91 VAL A N 1
ATOM 668 C CA . VAL A 1 91 ? -21.539 -6.665 25.037 1.00 97.94 91 VAL A CA 1
ATOM 669 C C . VAL A 1 91 ? -22.489 -7.482 24.172 1.00 97.94 91 VAL A C 1
ATOM 671 O O . VAL A 1 91 ? -23.237 -6.931 23.363 1.00 97.94 91 VAL A O 1
ATOM 674 N N . GLU A 1 92 ? -22.467 -8.797 24.366 1.00 97.88 92 GLU A N 1
ATOM 675 C CA . GLU A 1 92 ? -23.425 -9.727 23.775 1.00 97.88 92 GLU A CA 1
ATOM 676 C C . GLU A 1 92 ? -24.607 -9.927 24.735 1.00 97.88 92 GLU A C 1
ATOM 678 O O . GLU A 1 92 ? -24.421 -10.229 25.920 1.00 97.88 92 GLU A O 1
ATOM 683 N N . ASP A 1 93 ? -25.828 -9.717 24.244 1.00 96.81 93 ASP A N 1
ATOM 684 C CA . ASP A 1 93 ? -27.040 -9.960 25.024 1.00 96.81 93 ASP A CA 1
ATOM 685 C C . ASP A 1 93 ? -27.408 -11.460 25.085 1.00 96.81 93 ASP A C 1
ATOM 687 O O . ASP A 1 93 ? -26.761 -12.326 24.502 1.00 96.81 93 ASP A O 1
ATOM 691 N N . ALA A 1 94 ? -28.469 -11.800 25.823 1.00 96.62 94 ALA A N 1
ATOM 692 C CA . ALA A 1 94 ? -28.907 -13.192 25.971 1.00 96.62 94 ALA A CA 1
ATOM 693 C C . ALA A 1 94 ? -29.431 -13.826 24.665 1.00 96.62 94 ALA A C 1
ATOM 695 O O . ALA A 1 94 ? -29.561 -15.051 24.600 1.00 96.62 94 ALA A O 1
ATOM 696 N N . ASP A 1 95 ? -29.753 -13.004 23.665 1.00 96.44 95 ASP A N 1
ATOM 697 C CA . ASP A 1 95 ? -30.242 -13.414 22.352 1.00 96.44 95 ASP A CA 1
ATOM 698 C C . ASP A 1 95 ? -29.101 -13.489 21.312 1.00 96.44 95 ASP A C 1
ATOM 700 O O . ASP A 1 95 ? -29.343 -13.889 20.172 1.00 96.44 95 ASP A O 1
ATOM 704 N N . GLY A 1 96 ? -27.865 -13.159 21.707 1.00 94.88 96 GLY A N 1
ATOM 705 C CA . GLY A 1 96 ? -26.681 -13.152 20.847 1.00 94.88 96 GLY A CA 1
ATOM 706 C C . GLY A 1 96 ? -26.516 -11.874 20.020 1.00 94.88 96 GLY A C 1
ATOM 707 O O . GLY A 1 96 ? -25.737 -11.859 19.067 1.00 94.88 96 GLY A O 1
ATOM 708 N N . ASN A 1 97 ? -27.257 -10.802 20.327 1.00 96.31 97 ASN A N 1
ATOM 709 C CA . ASN A 1 97 ? -27.067 -9.522 19.650 1.00 96.31 97 ASN A CA 1
ATOM 710 C C . ASN A 1 97 ? -25.905 -8.763 20.282 1.00 96.31 97 ASN A C 1
ATOM 712 O O . ASN A 1 97 ? -25.792 -8.648 21.504 1.00 96.31 97 ASN A O 1
ATOM 716 N N . LEU A 1 98 ? -25.074 -8.188 19.422 1.00 97.69 98 LEU A N 1
ATOM 717 C CA . LEU A 1 98 ? -23.939 -7.375 19.820 1.00 97.69 98 LEU A CA 1
ATOM 718 C C . LEU A 1 98 ? -24.376 -5.922 19.992 1.00 97.69 98 LEU A C 1
ATOM 720 O O . LEU A 1 98 ? -25.008 -5.336 19.111 1.00 97.69 98 LEU A O 1
ATOM 724 N N . THR A 1 99 ? -24.019 -5.336 21.129 1.00 97.88 99 THR A N 1
ATOM 725 C CA . THR A 1 99 ? -24.269 -3.928 21.452 1.00 97.88 99 THR A CA 1
ATOM 726 C C . THR A 1 99 ? -22.978 -3.266 21.907 1.00 97.88 99 THR A C 1
ATOM 728 O O . THR A 1 99 ? -22.166 -3.881 22.595 1.00 97.88 99 THR A O 1
ATOM 731 N N . ILE A 1 100 ? -22.758 -2.018 21.498 1.00 98.12 100 ILE A N 1
ATOM 732 C CA . ILE A 1 100 ? -21.576 -1.250 21.901 1.00 98.12 100 ILE A CA 1
ATOM 733 C C . ILE A 1 100 ? -21.665 -0.952 23.399 1.00 98.12 100 ILE A C 1
ATOM 735 O O . ILE A 1 100 ? -22.719 -0.543 23.892 1.00 98.12 100 ILE A O 1
ATOM 739 N N . ASN A 1 101 ? -20.558 -1.130 24.120 1.00 97.94 101 ASN A N 1
ATOM 740 C CA . ASN A 1 101 ? -20.474 -0.720 25.512 1.00 97.94 101 ASN A CA 1
ATOM 741 C C . ASN A 1 101 ? -20.170 0.783 25.606 1.00 97.94 101 ASN A C 1
ATOM 743 O O . ASN A 1 101 ? -19.011 1.189 25.662 1.00 97.94 101 ASN A O 1
ATOM 747 N N . GLU A 1 102 ? -21.212 1.615 25.636 1.00 97.44 102 GLU A N 1
ATOM 748 C CA . GLU A 1 102 ? -21.070 3.078 25.729 1.00 97.44 102 GLU A CA 1
ATOM 749 C C . GLU A 1 102 ? -20.286 3.535 26.975 1.00 97.44 102 GLU A C 1
ATOM 751 O O . GLU A 1 102 ? -19.702 4.614 26.961 1.00 97.44 102 GLU A O 1
ATOM 756 N N . GLU A 1 103 ? -20.212 2.718 28.036 1.00 97.62 103 GLU A N 1
ATOM 757 C CA . GLU A 1 103 ? -19.431 3.033 29.244 1.00 97.62 103 GLU A CA 1
ATOM 758 C C . GLU A 1 103 ? -17.914 3.051 28.993 1.00 97.62 103 GLU A C 1
ATOM 760 O O . GLU A 1 103 ? -17.169 3.626 29.789 1.00 97.62 103 GLU A O 1
ATOM 765 N N . MET A 1 104 ? -17.456 2.432 27.899 1.00 97.50 104 MET A N 1
ATOM 766 C CA . MET A 1 104 ? -16.047 2.425 27.499 1.00 97.50 104 MET A CA 1
ATOM 767 C C . MET A 1 104 ? -15.650 3.659 26.684 1.00 97.50 104 MET A C 1
ATOM 769 O O . MET A 1 104 ? -14.459 3.936 26.558 1.00 97.50 104 MET A O 1
ATOM 773 N N . ILE A 1 105 ? -16.608 4.420 26.148 1.00 97.31 105 ILE A N 1
ATOM 774 C CA . ILE A 1 105 ? -16.308 5.675 25.450 1.00 97.31 105 ILE A CA 1
ATOM 775 C C . ILE A 1 105 ? -15.740 6.670 26.477 1.00 97.31 105 ILE A C 1
ATOM 777 O O . ILE A 1 105 ? -16.167 6.708 27.632 1.00 97.31 105 ILE A O 1
ATOM 781 N N . GLU A 1 106 ? -14.734 7.444 26.073 1.00 97.38 106 GLU A N 1
ATOM 782 C CA . GLU A 1 106 ? -13.933 8.330 26.932 1.00 97.38 106 GLU A CA 1
ATOM 783 C C . GLU A 1 106 ? -13.046 7.605 27.969 1.00 97.38 106 GLU A C 1
ATOM 785 O O . GLU A 1 106 ? -12.404 8.263 28.793 1.00 97.38 106 GLU A O 1
ATOM 790 N N . GLN A 1 107 ? -12.957 6.269 27.942 1.00 98.00 107 GLN A N 1
ATOM 791 C CA . GLN A 1 107 ? -12.012 5.516 28.775 1.00 98.00 107 GLN A CA 1
ATOM 792 C C . GLN A 1 107 ? -10.691 5.273 28.044 1.00 98.00 107 GLN A C 1
ATOM 794 O O . GLN A 1 107 ? -10.647 5.109 26.824 1.00 98.00 107 GLN A O 1
ATOM 799 N N . THR A 1 108 ? -9.596 5.218 28.805 1.00 96.69 108 THR A N 1
ATOM 800 C CA . THR A 1 108 ? -8.300 4.770 28.290 1.00 96.69 108 THR A CA 1
ATOM 801 C C . THR A 1 108 ? -8.303 3.254 28.135 1.00 96.69 108 THR A C 1
ATOM 803 O O . THR A 1 108 ? -8.635 2.535 29.079 1.00 96.69 108 THR A O 1
ATOM 806 N N . VAL A 1 109 ? -7.881 2.774 26.970 1.00 97.56 109 VAL A N 1
ATOM 807 C CA . VAL A 1 109 ? -7.699 1.349 26.682 1.00 97.56 109 VAL A CA 1
ATOM 808 C C . VAL A 1 109 ? -6.263 1.083 26.243 1.00 97.56 109 VAL A C 1
ATOM 810 O O . VAL A 1 109 ? -5.615 1.942 25.645 1.00 97.56 109 VAL A O 1
ATOM 813 N N . GLU A 1 110 ? -5.762 -0.105 26.567 1.00 96.94 110 GLU A N 1
ATOM 814 C CA . GLU A 1 110 ? -4.489 -0.628 26.077 1.00 96.94 110 GLU A CA 1
ATOM 815 C C . GLU A 1 110 ? -4.784 -1.827 25.178 1.00 96.94 110 GLU A C 1
ATOM 817 O O . GLU A 1 110 ? -5.444 -2.779 25.598 1.00 96.94 110 GLU A O 1
ATOM 822 N N . ILE A 1 111 ? -4.320 -1.762 23.934 1.00 96.56 111 ILE A N 1
ATOM 823 C CA . ILE A 1 111 ? -4.548 -2.784 22.914 1.00 96.56 111 ILE A CA 1
ATOM 824 C C . ILE A 1 111 ? -3.200 -3.382 22.534 1.00 96.56 111 ILE A C 1
ATOM 826 O O . ILE A 1 111 ? -2.251 -2.653 22.227 1.00 96.56 111 ILE A O 1
ATOM 830 N N . ASN A 1 112 ? -3.117 -4.711 22.550 1.00 95.12 112 ASN A N 1
ATOM 831 C CA . ASN A 1 112 ? -1.951 -5.397 22.024 1.00 95.12 112 ASN A CA 1
ATOM 832 C C . ASN A 1 112 ? -1.945 -5.247 20.493 1.00 95.12 112 ASN A C 1
ATOM 834 O O . ASN A 1 112 ? -2.939 -5.605 19.860 1.00 95.12 112 ASN A O 1
ATOM 838 N N . PRO A 1 113 ? -0.874 -4.715 19.879 1.00 92.06 113 PRO A N 1
ATOM 839 C CA . PRO A 1 113 ? -0.775 -4.635 18.423 1.00 92.06 113 PRO A CA 1
ATOM 840 C C . PRO A 1 113 ? -0.960 -5.987 17.720 1.00 92.06 113 PRO A C 1
ATOM 842 O O . PRO A 1 113 ? -1.487 -5.992 16.615 1.00 92.06 113 PRO A O 1
ATOM 845 N N . ASP A 1 114 ? -0.623 -7.112 18.360 1.00 93.31 114 ASP A N 1
ATOM 846 C CA . ASP A 1 114 ? -0.842 -8.451 17.789 1.00 93.31 114 ASP A CA 1
ATOM 847 C C . ASP A 1 114 ? -2.334 -8.823 17.665 1.00 93.31 114 ASP A C 1
ATOM 849 O O . ASP A 1 114 ? -2.692 -9.708 16.889 1.00 93.31 114 ASP A O 1
ATOM 853 N N . ASP A 1 115 ? -3.211 -8.157 18.428 1.00 94.56 115 ASP A N 1
ATOM 854 C CA . ASP A 1 115 ? -4.665 -8.351 18.370 1.00 94.56 115 ASP A CA 1
ATOM 855 C C . ASP A 1 115 ? -5.347 -7.415 17.356 1.00 94.56 115 ASP A C 1
ATOM 857 O O . ASP A 1 115 ? -6.554 -7.530 17.105 1.00 94.56 115 ASP A O 1
ATOM 861 N N . VAL A 1 116 ? -4.599 -6.459 16.797 1.00 93.38 116 VAL A N 1
ATOM 862 C CA . VAL A 1 116 ? -5.103 -5.578 15.747 1.00 93.38 116 VAL A CA 1
ATOM 863 C C . VAL A 1 116 ? -5.121 -6.373 14.453 1.00 93.38 116 VAL A C 1
ATOM 865 O O . VAL A 1 116 ? -4.085 -6.817 13.963 1.00 93.38 116 VAL A O 1
ATOM 868 N N . ILE A 1 117 ? -6.314 -6.533 13.887 1.00 90.69 117 ILE A N 1
ATOM 869 C CA . ILE A 1 117 ? -6.448 -7.006 12.517 1.00 90.69 117 ILE A CA 1
ATOM 870 C C . ILE A 1 117 ? -5.896 -5.871 11.670 1.00 90.69 117 ILE A C 1
ATOM 872 O O . ILE A 1 117 ? -6.500 -4.795 11.605 1.00 90.69 117 ILE A O 1
ATOM 876 N N . GLU A 1 118 ? -4.715 -6.088 11.095 1.00 83.25 118 GLU A N 1
ATOM 877 C CA . GLU A 1 118 ? -4.221 -5.223 10.037 1.00 83.25 118 GLU A CA 1
ATOM 878 C C . GLU A 1 118 ? -5.341 -5.143 9.010 1.00 83.25 118 GLU A C 1
ATOM 880 O O . GLU A 1 118 ? -5.755 -6.161 8.462 1.00 83.25 118 GLU A O 1
ATOM 885 N N . ASP A 1 119 ? -5.910 -3.945 8.862 1.00 70.00 119 ASP A N 1
ATOM 886 C CA . ASP A 1 119 ? -6.844 -3.663 7.789 1.00 70.00 119 ASP A CA 1
ATOM 887 C C . ASP A 1 119 ? -6.057 -3.959 6.520 1.00 70.00 119 ASP A C 1
ATOM 889 O O . ASP A 1 119 ? -5.156 -3.205 6.145 1.00 70.00 119 ASP A O 1
ATOM 893 N N . ASP A 1 120 ? -6.339 -5.107 5.919 1.00 56.31 120 ASP A N 1
ATOM 894 C CA . ASP A 1 120 ? -5.654 -5.718 4.786 1.00 56.31 120 ASP A CA 1
ATOM 895 C C . ASP A 1 120 ? -5.859 -4.922 3.494 1.00 56.31 120 ASP A C 1
ATOM 897 O O . ASP A 1 120 ? -5.620 -5.396 2.387 1.00 56.31 120 ASP A O 1
ATOM 901 N N . GLY A 1 121 ? -6.205 -3.646 3.638 1.00 48.69 121 GLY A N 1
ATOM 902 C CA . GLY A 1 121 ? -6.039 -2.692 2.581 1.00 48.69 121 GLY A CA 1
ATOM 903 C C . GLY A 1 121 ? -7.245 -2.645 1.660 1.00 48.69 121 GLY A C 1
ATOM 904 O O . GLY A 1 121 ? -7.068 -2.568 0.452 1.00 48.69 121 GLY A O 1
ATOM 905 N N . GLU A 1 122 ? -8.456 -2.490 2.204 1.00 49.19 122 GLU A N 1
ATOM 906 C CA . GLU A 1 122 ? -9.306 -1.442 1.609 1.00 49.19 122 GLU A CA 1
ATOM 907 C C . GLU A 1 122 ? -8.782 -0.032 1.959 1.00 49.19 122 GLU A C 1
ATOM 909 O O . GLU A 1 122 ? -9.341 0.988 1.556 1.00 49.19 122 GLU A O 1
ATOM 914 N N . GLY A 1 123 ? -7.646 0.037 2.664 1.00 54.12 123 GLY A N 1
ATOM 915 C CA . GLY A 1 123 ? -6.729 1.163 2.720 1.00 54.12 123 GLY A CA 1
ATOM 916 C C . GLY A 1 123 ? -6.579 1.797 1.348 1.00 54.12 123 GLY A C 1
ATOM 917 O O . GLY A 1 123 ? -5.900 1.264 0.482 1.00 54.12 123 GLY A O 1
ATOM 918 N N . PHE A 1 124 ? -7.272 2.926 1.188 1.00 60.34 124 PHE A N 1
ATOM 919 C CA . PHE A 1 124 ? -7.359 3.800 0.024 1.00 60.34 124 PHE A CA 1
ATOM 920 C C . PHE A 1 124 ? -6.355 3.444 -1.081 1.00 60.34 124 PHE A C 1
ATOM 922 O O . PHE A 1 124 ? -5.298 4.076 -1.194 1.00 60.34 124 PHE A O 1
ATOM 929 N N . LEU A 1 125 ? -6.681 2.412 -1.876 1.00 82.25 125 LEU A N 1
ATOM 930 C CA . LEU A 1 125 ? -5.792 1.946 -2.932 1.00 82.25 125 LEU A CA 1
ATOM 931 C C . LEU A 1 125 ? -5.453 3.152 -3.790 1.00 82.25 125 LEU A C 1
ATOM 933 O O . LEU A 1 125 ? -6.347 3.905 -4.201 1.00 82.25 125 LEU A O 1
ATOM 937 N N . HIS A 1 126 ? -4.163 3.382 -4.033 1.00 89.12 126 HIS A N 1
ATOM 938 C CA . HIS A 1 126 ? -3.775 4.554 -4.792 1.00 89.12 126 HIS A CA 1
ATOM 939 C C . HIS A 1 126 ? -4.457 4.452 -6.166 1.00 89.12 126 HIS A C 1
ATOM 941 O O . HIS A 1 126 ? -4.184 3.503 -6.907 1.00 89.12 126 HIS A O 1
ATOM 947 N N . PRO A 1 127 ? -5.336 5.398 -6.549 1.00 89.19 127 PRO A N 1
ATOM 948 C CA . PRO A 1 127 ? -6.276 5.182 -7.650 1.00 89.19 127 PRO A CA 1
ATOM 949 C C . PRO A 1 127 ? -5.557 4.952 -8.981 1.00 89.19 127 PRO A C 1
ATOM 951 O O . PRO A 1 127 ? -6.045 4.243 -9.854 1.00 89.19 127 PRO A O 1
ATOM 954 N N . VAL A 1 128 ? -4.358 5.525 -9.131 1.00 90.81 128 VAL A N 1
ATOM 955 C CA . VAL A 1 128 ? -3.510 5.300 -10.307 1.00 90.81 128 VAL A CA 1
ATOM 956 C C . VAL A 1 128 ? -2.801 3.948 -10.252 1.00 90.81 128 VAL A C 1
ATOM 958 O O . VAL A 1 128 ? -2.630 3.336 -11.297 1.00 90.81 128 VAL A O 1
ATOM 961 N N . ALA A 1 129 ? -2.384 3.483 -9.071 1.00 93.69 129 ALA A N 1
ATOM 962 C CA . ALA A 1 129 ? -1.711 2.193 -8.940 1.00 93.69 129 ALA A CA 1
ATOM 963 C C . ALA A 1 129 ? -2.700 1.054 -9.195 1.00 93.69 129 ALA A C 1
ATOM 965 O O . ALA A 1 129 ? -2.426 0.195 -10.022 1.00 93.69 129 ALA A O 1
ATOM 966 N N . SER A 1 130 ? -3.892 1.139 -8.596 1.00 91.56 130 SER A N 1
ATOM 967 C CA . SER A 1 130 ? -4.997 0.208 -8.836 1.00 91.56 130 SER A CA 1
ATOM 968 C C . SER A 1 130 ? -5.385 0.155 -10.318 1.00 91.56 130 SER A C 1
ATOM 970 O O . SER A 1 130 ? -5.401 -0.923 -10.898 1.00 91.56 130 SER A O 1
ATOM 972 N N . ALA A 1 131 ? -5.564 1.307 -10.978 1.00 90.81 131 ALA A N 1
ATOM 973 C CA . ALA A 1 131 ? -5.885 1.334 -12.408 1.00 90.81 131 ALA A CA 1
ATOM 974 C C . ALA A 1 131 ? -4.766 0.766 -13.304 1.00 90.81 131 ALA A C 1
ATOM 976 O O . ALA A 1 131 ? -5.049 0.205 -14.361 1.00 90.81 131 ALA A O 1
ATOM 977 N N . LEU A 1 132 ? -3.492 0.938 -12.927 1.00 93.31 132 LEU A N 1
ATOM 978 C CA . LEU A 1 132 ? -2.368 0.356 -13.666 1.00 93.31 132 LEU A CA 1
ATOM 979 C C . LEU A 1 132 ? -2.275 -1.154 -13.453 1.00 93.31 132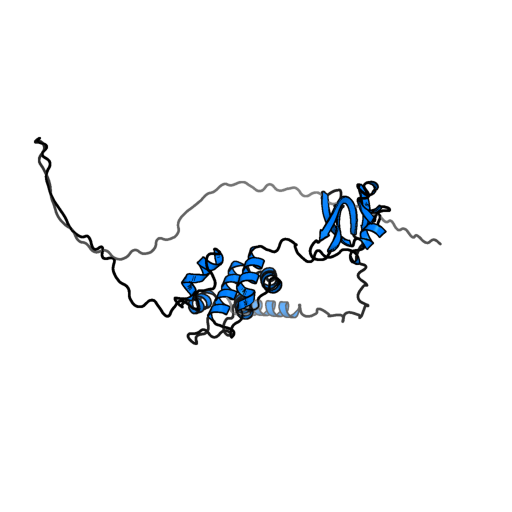 LEU A C 1
ATOM 981 O O . LEU A 1 132 ? -2.085 -1.867 -14.434 1.00 93.31 132 LEU A O 1
ATOM 985 N N . ALA A 1 133 ? -2.429 -1.617 -12.212 1.00 93.69 133 ALA A N 1
ATOM 986 C CA . ALA A 1 133 ? -2.456 -3.033 -11.872 1.00 93.69 133 ALA A CA 1
ATOM 987 C C . ALA A 1 133 ? -3.608 -3.731 -12.599 1.00 93.69 133 ALA A C 1
ATOM 989 O O . ALA A 1 133 ? -3.369 -4.669 -13.343 1.00 93.69 133 ALA A O 1
ATOM 990 N N . GLU A 1 134 ? -4.833 -3.203 -12.524 1.00 91.62 134 GLU A N 1
ATOM 991 C CA . GLU A 1 134 ? -5.986 -3.751 -13.252 1.00 91.62 134 GLU A CA 1
ATOM 992 C C . GLU A 1 134 ? -5.728 -3.825 -14.766 1.00 91.62 134 GLU A C 1
ATOM 994 O O . GLU A 1 134 ? -6.023 -4.830 -15.407 1.00 91.62 134 GLU A O 1
ATOM 999 N N . PHE A 1 135 ? -5.135 -2.779 -15.352 1.00 90.44 135 PHE A N 1
ATOM 1000 C CA . PHE A 1 135 ? -4.884 -2.745 -16.791 1.00 90.44 135 PHE A CA 1
ATOM 1001 C C . PHE A 1 135 ? -3.776 -3.711 -17.241 1.00 90.44 135 PHE A C 1
ATOM 1003 O O . PHE A 1 135 ? -3.856 -4.266 -18.336 1.00 90.44 135 PHE A O 1
ATOM 1010 N N . PHE A 1 136 ? -2.717 -3.879 -16.446 1.00 93.19 136 PHE A N 1
ATOM 1011 C CA . PHE A 1 136 ? -1.549 -4.677 -16.826 1.00 93.19 136 PHE A CA 1
ATOM 1012 C C . PHE A 1 136 ? -1.501 -6.068 -16.181 1.00 93.19 136 PHE A C 1
ATOM 1014 O O . PHE A 1 136 ? -0.651 -6.858 -16.593 1.00 93.19 136 PHE A O 1
ATOM 1021 N N . ALA A 1 137 ? -2.413 -6.408 -15.268 1.00 92.56 137 ALA A N 1
ATOM 1022 C CA . ALA A 1 137 ? -2.466 -7.710 -14.600 1.00 92.56 137 ALA A CA 1
ATOM 1023 C C . ALA A 1 137 ? -2.529 -8.864 -15.606 1.00 92.56 137 ALA A C 1
ATOM 1025 O O . ALA A 1 137 ? -1.682 -9.751 -15.591 1.00 92.56 137 ALA A O 1
ATOM 1026 N N . ASP A 1 138 ? -3.464 -8.809 -16.556 1.00 90.06 138 ASP A N 1
ATOM 1027 C CA . ASP A 1 138 ? -3.653 -9.898 -17.524 1.00 90.06 138 ASP A CA 1
ATOM 1028 C C . ASP A 1 138 ? -2.505 -10.018 -18.533 1.00 90.06 138 ASP A C 1
ATOM 1030 O O . ASP A 1 138 ? -2.268 -11.083 -19.101 1.00 90.06 138 ASP A O 1
ATOM 1034 N N . THR A 1 139 ? -1.818 -8.907 -18.803 1.00 90.19 139 THR A N 1
ATOM 1035 C CA . THR A 1 139 ? -0.883 -8.810 -19.929 1.00 90.19 139 THR A CA 1
ATOM 1036 C C . THR A 1 139 ? 0.572 -8.939 -19.500 1.00 90.19 139 THR A C 1
ATOM 1038 O O . THR A 1 139 ? 1.359 -9.575 -20.189 1.00 90.19 139 THR A O 1
ATOM 1041 N N . LEU A 1 140 ? 0.936 -8.311 -18.384 1.00 93.00 140 LEU A N 1
ATOM 1042 C CA . LEU A 1 140 ? 2.298 -8.281 -17.856 1.00 93.00 140 LEU A CA 1
ATOM 1043 C C . LEU A 1 140 ? 2.421 -9.030 -16.526 1.00 93.00 140 LEU A C 1
ATOM 1045 O O . LEU A 1 140 ? 3.532 -9.163 -16.026 1.00 93.00 140 LEU A O 1
ATOM 1049 N N . GLY A 1 141 ? 1.308 -9.499 -15.949 1.00 93.31 141 GLY A N 1
ATOM 1050 C CA . GLY A 1 141 ? 1.304 -10.118 -14.626 1.00 93.31 141 GLY A CA 1
ATOM 1051 C C . GLY A 1 141 ? 1.563 -9.132 -13.490 1.00 93.31 141 GLY A C 1
ATOM 1052 O O . GLY A 1 141 ? 1.902 -9.584 -12.407 1.00 93.31 141 GLY A O 1
ATOM 1053 N N . LEU A 1 142 ? 1.435 -7.821 -13.743 1.00 94.44 142 LEU A N 1
ATOM 1054 C CA . LEU A 1 142 ? 1.753 -6.791 -12.757 1.00 94.44 142 LEU A CA 1
ATOM 1055 C C . LEU A 1 142 ? 0.608 -6.595 -11.770 1.00 94.44 142 LEU A C 1
ATOM 1057 O O . LEU A 1 142 ? -0.505 -6.252 -12.180 1.00 94.44 142 LEU A O 1
ATOM 1061 N N . ASP A 1 143 ? 0.900 -6.750 -10.484 1.00 94.75 143 ASP A N 1
ATOM 1062 C CA . ASP A 1 143 ? -0.055 -6.498 -9.406 1.00 94.75 143 ASP A CA 1
ATOM 1063 C C . ASP A 1 143 ? 0.106 -5.097 -8.778 1.00 94.75 143 ASP A C 1
ATOM 1065 O O . ASP A 1 143 ? 0.926 -4.267 -9.189 1.00 94.75 143 ASP A O 1
ATOM 1069 N N . TYR A 1 144 ? -0.769 -4.783 -7.821 1.00 93.50 144 TYR A N 1
ATOM 1070 C CA . TYR A 1 144 ? -0.767 -3.493 -7.132 1.00 93.50 144 TYR A CA 1
ATOM 1071 C C . TYR A 1 144 ? 0.522 -3.270 -6.332 1.00 93.50 144 TYR A C 1
ATOM 1073 O O . TYR A 1 144 ? 1.066 -2.160 -6.359 1.00 93.50 144 TYR A O 1
ATOM 1081 N N . ASP A 1 145 ? 1.015 -4.314 -5.668 1.00 93.75 145 ASP A N 1
ATOM 1082 C CA . ASP A 1 145 ? 2.179 -4.251 -4.789 1.00 93.75 145 ASP A CA 1
ATOM 1083 C C . ASP A 1 145 ? 3.455 -3.996 -5.591 1.00 93.75 145 ASP A C 1
ATOM 1085 O O . ASP A 1 145 ? 4.277 -3.169 -5.196 1.00 93.75 145 ASP A O 1
ATOM 1089 N N . GLU A 1 146 ? 3.594 -4.595 -6.773 1.00 96.19 146 GLU A N 1
ATOM 1090 C CA . GLU A 1 146 ? 4.705 -4.316 -7.685 1.00 96.19 146 GLU A CA 1
ATOM 1091 C C . GLU A 1 146 ? 4.690 -2.862 -8.180 1.00 96.19 146 GLU A C 1
ATOM 1093 O O . GLU A 1 146 ? 5.719 -2.174 -8.170 1.00 96.19 146 GLU A O 1
ATOM 1098 N N . ILE A 1 147 ? 3.518 -2.349 -8.576 1.00 96.56 147 ILE A N 1
ATOM 1099 C CA . ILE A 1 147 ? 3.371 -0.956 -9.025 1.00 96.56 147 ILE A CA 1
ATOM 1100 C C . ILE A 1 147 ? 3.693 0.027 -7.892 1.00 96.56 147 ILE A C 1
ATOM 1102 O O . ILE A 1 147 ? 4.358 1.045 -8.130 1.00 96.56 147 ILE A O 1
ATOM 1106 N N . MET A 1 148 ? 3.233 -0.261 -6.674 1.00 95.44 148 MET A N 1
ATOM 1107 C CA . MET A 1 148 ? 3.536 0.547 -5.4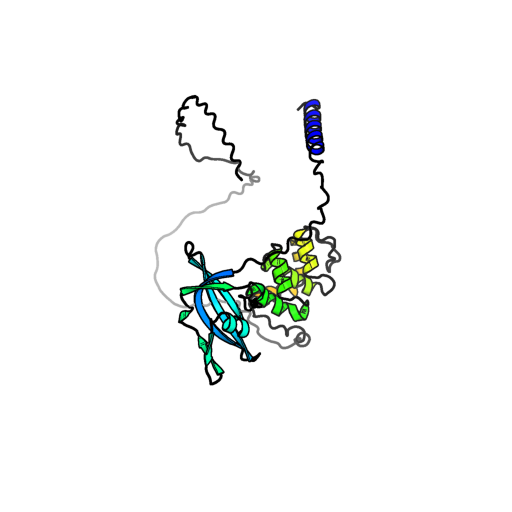96 1.00 95.44 148 MET A CA 1
ATOM 1108 C C . MET A 1 148 ? 5.005 0.447 -5.095 1.00 95.44 148 MET A C 1
ATOM 1110 O O . MET A 1 148 ? 5.614 1.484 -4.837 1.00 95.44 148 MET A O 1
ATOM 1114 N N . GLY A 1 149 ? 5.611 -0.736 -5.175 1.00 95.75 149 GLY A N 1
ATOM 1115 C CA . GLY A 1 149 ? 7.039 -0.933 -4.938 1.00 95.75 149 GLY A CA 1
ATOM 1116 C C . GLY A 1 149 ? 7.896 -0.060 -5.855 1.00 95.75 149 GLY A C 1
ATOM 1117 O O . GLY A 1 149 ? 8.796 0.639 -5.387 1.00 95.75 149 GLY A O 1
ATOM 1118 N N . TYR A 1 150 ? 7.566 0.020 -7.150 1.00 97.19 150 TYR A N 1
ATOM 1119 C CA . TYR A 1 150 ? 8.242 0.952 -8.063 1.00 97.19 150 TYR A CA 1
ATOM 1120 C C . TYR A 1 150 ? 8.050 2.422 -7.669 1.00 97.19 150 TYR A C 1
ATOM 1122 O O . TYR A 1 150 ? 8.957 3.243 -7.850 1.00 97.19 150 TYR A O 1
ATOM 1130 N N . HIS A 1 151 ? 6.868 2.777 -7.169 1.00 96.31 151 HIS A N 1
ATOM 1131 C CA . HIS A 1 151 ? 6.568 4.141 -6.750 1.00 96.31 151 HIS A CA 1
ATOM 1132 C C . HIS A 1 151 ? 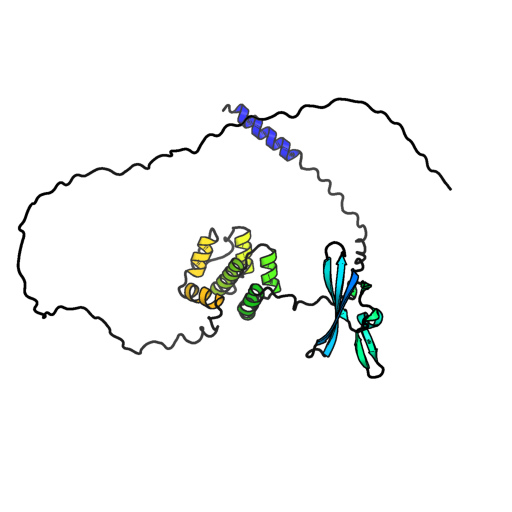7.341 4.544 -5.489 1.00 96.31 151 HIS A C 1
ATOM 1134 O O . HIS A 1 151 ? 7.922 5.633 -5.446 1.00 96.31 151 HIS A O 1
ATOM 1140 N N . GLU A 1 152 ? 7.403 3.659 -4.499 1.00 94.25 152 GLU A N 1
ATOM 1141 C CA . GLU A 1 152 ? 8.185 3.821 -3.268 1.00 94.25 152 GLU A CA 1
ATOM 1142 C C . GLU A 1 152 ? 9.686 3.934 -3.549 1.00 94.25 152 GLU A C 1
ATOM 1144 O O . GLU A 1 152 ? 10.394 4.709 -2.903 1.00 94.25 152 GLU A O 1
ATOM 1149 N N . ASP A 1 153 ? 10.143 3.288 -4.620 1.00 95.38 153 ASP A N 1
ATOM 1150 C CA . ASP A 1 153 ? 11.484 3.431 -5.185 1.00 95.38 153 ASP A CA 1
ATOM 1151 C C . ASP A 1 153 ? 11.784 4.826 -5.782 1.00 95.38 153 ASP A C 1
ATOM 1153 O O . ASP A 1 153 ? 12.886 5.088 -6.287 1.00 95.38 153 ASP A O 1
ATOM 1157 N N . GLY A 1 154 ? 10.811 5.739 -5.731 1.00 95.69 154 GLY A N 1
ATOM 1158 C CA . GLY A 1 154 ? 10.902 7.122 -6.188 1.00 95.69 154 GLY A CA 1
ATOM 1159 C C . GLY A 1 154 ? 10.464 7.329 -7.638 1.00 95.69 154 GLY A C 1
ATOM 1160 O O . GLY A 1 154 ? 10.654 8.424 -8.186 1.00 95.69 154 GLY A O 1
ATOM 1161 N N . MET A 1 155 ? 9.883 6.315 -8.289 1.00 96.88 155 MET A N 1
ATOM 1162 C CA . MET A 1 155 ? 9.384 6.449 -9.657 1.00 96.88 155 MET A CA 1
ATOM 1163 C C . MET A 1 155 ? 7.974 7.039 -9.669 1.00 96.88 155 MET A C 1
ATOM 1165 O O . MET A 1 155 ? 7.027 6.475 -9.142 1.00 96.88 155 MET A O 1
ATOM 1169 N N . GLY A 1 156 ? 7.779 8.165 -10.353 1.00 96.25 156 GLY A N 1
ATOM 1170 C CA . GLY A 1 156 ? 6.425 8.697 -10.533 1.00 96.25 156 GLY A CA 1
ATOM 1171 C C . GLY A 1 156 ? 5.547 7.766 -11.385 1.00 96.25 156 GLY A C 1
ATOM 1172 O O . GLY A 1 156 ? 6.018 7.224 -12.387 1.00 96.25 156 GLY A O 1
ATOM 1173 N N . PHE A 1 157 ? 4.247 7.669 -11.084 1.00 96.00 157 PHE A N 1
ATOM 1174 C CA . PHE A 1 157 ? 3.296 6.810 -11.818 1.00 96.00 157 PHE A CA 1
ATOM 1175 C C . PHE A 1 157 ? 3.299 7.001 -13.340 1.00 96.00 157 PHE A C 1
ATOM 1177 O O . PHE A 1 157 ? 3.151 6.046 -14.094 1.00 96.00 157 PHE A O 1
ATOM 1184 N N . GLY A 1 158 ? 3.527 8.224 -13.830 1.00 94.69 158 GLY A N 1
ATOM 1185 C CA . GLY A 1 158 ? 3.624 8.476 -15.273 1.00 94.69 158 GLY A CA 1
ATOM 1186 C C . GLY A 1 158 ? 4.845 7.823 -15.938 1.00 94.69 158 GLY A C 1
ATOM 1187 O O . GLY A 1 158 ? 4.816 7.549 -17.137 1.00 94.69 158 GLY A O 1
ATOM 1188 N N . VAL A 1 159 ? 5.920 7.584 -15.184 1.00 96.25 159 VAL A N 1
ATOM 1189 C CA . VAL A 1 159 ? 7.094 6.827 -15.639 1.00 96.25 159 VAL A CA 1
ATOM 1190 C C . VAL A 1 159 ? 6.797 5.334 -15.607 1.00 96.25 159 VAL A C 1
ATOM 1192 O O . VAL A 1 159 ? 7.082 4.668 -16.598 1.00 96.25 159 VAL A O 1
ATOM 1195 N N . ILE A 1 160 ? 6.193 4.848 -14.520 1.00 97.06 160 ILE A N 1
ATOM 1196 C CA . ILE A 1 160 ? 5.798 3.442 -14.356 1.00 97.06 160 ILE A CA 1
ATOM 1197 C C . ILE A 1 160 ? 4.862 3.028 -15.495 1.00 97.06 160 ILE A C 1
ATOM 1199 O O . ILE A 1 160 ? 5.170 2.099 -16.236 1.00 97.06 160 ILE A O 1
ATOM 1203 N N . ALA A 1 161 ? 3.809 3.807 -15.751 1.00 95.25 161 ALA A N 1
ATOM 1204 C CA . ALA A 1 161 ? 2.879 3.571 -16.853 1.00 95.25 161 ALA A CA 1
ATOM 1205 C C . ALA A 1 161 ? 3.572 3.539 -18.229 1.00 95.25 161 ALA A C 1
ATOM 1207 O O . ALA A 1 161 ? 3.241 2.720 -19.083 1.00 95.25 161 ALA A O 1
ATOM 1208 N N . GLN A 1 162 ? 4.550 4.426 -18.462 1.00 94.50 162 GLN A N 1
ATOM 1209 C CA . GLN A 1 162 ? 5.320 4.427 -19.711 1.00 94.50 162 GLN A CA 1
ATOM 1210 C C . GLN A 1 162 ? 6.215 3.194 -19.838 1.00 94.50 162 GLN A C 1
ATOM 1212 O O . GLN A 1 162 ? 6.353 2.683 -20.946 1.00 94.50 162 GLN A O 1
ATOM 1217 N N . ALA A 1 163 ? 6.825 2.737 -18.744 1.00 96.31 163 ALA A N 1
ATOM 1218 C CA . ALA A 1 163 ? 7.646 1.534 -18.735 1.00 96.31 163 ALA A CA 1
ATOM 1219 C C . ALA A 1 163 ? 6.801 0.282 -18.996 1.00 96.31 163 ALA A C 1
ATOM 1221 O O . ALA A 1 163 ? 7.135 -0.465 -19.909 1.00 96.31 163 ALA A O 1
ATOM 1222 N N . CYS A 1 164 ? 5.665 0.128 -18.306 1.00 94.88 164 CYS A N 1
ATOM 1223 C CA . CYS A 1 164 ? 4.715 -0.968 -18.535 1.00 94.88 164 CYS A CA 1
ATOM 1224 C C . CYS A 1 164 ? 4.250 -0.997 -19.996 1.00 94.88 164 CYS A C 1
ATOM 1226 O O . CYS A 1 164 ? 4.307 -2.025 -20.660 1.00 94.88 164 CYS A O 1
ATOM 1228 N N . TRP A 1 165 ? 3.890 0.162 -20.554 1.00 91.94 165 TRP A N 1
ATOM 1229 C CA . TRP A 1 165 ? 3.488 0.239 -21.957 1.00 91.94 165 TRP A CA 1
ATOM 1230 C C . TRP A 1 165 ? 4.612 -0.124 -22.935 1.00 91.94 165 TRP A C 1
ATOM 1232 O O . TRP A 1 165 ? 4.365 -0.774 -23.945 1.00 91.94 165 TRP A O 1
ATOM 1242 N N . MET A 1 166 ? 5.848 0.306 -22.673 1.00 93.75 166 MET A N 1
ATOM 1243 C CA . MET A 1 166 ? 6.980 -0.059 -23.528 1.00 93.75 166 MET A CA 1
ATOM 1244 C C . MET A 1 166 ? 7.323 -1.543 -23.408 1.00 93.75 166 MET A C 1
ATOM 1246 O O . MET A 1 166 ? 7.587 -2.147 -24.438 1.00 93.75 166 MET A O 1
ATOM 1250 N N . SER A 1 167 ? 7.254 -2.122 -22.207 1.00 94.38 167 SER A N 1
ATOM 1251 C CA . SER A 1 167 ? 7.391 -3.566 -21.985 1.00 94.38 167 SER A CA 1
ATOM 1252 C C . SER A 1 167 ? 6.350 -4.334 -22.801 1.00 94.38 167 SER A C 1
ATOM 1254 O O . SER A 1 167 ? 6.715 -5.136 -23.652 1.00 94.38 167 SER A O 1
ATOM 1256 N N . TYR A 1 168 ? 5.073 -3.952 -22.700 1.00 91.38 168 TYR A N 1
ATOM 1257 C CA . TYR A 1 168 ? 4.003 -4.530 -23.517 1.00 91.38 168 TYR A CA 1
ATOM 1258 C C . TYR A 1 168 ? 4.279 -4.456 -25.030 1.00 91.38 168 TYR A C 1
ATOM 1260 O O . TYR A 1 168 ? 4.040 -5.410 -25.764 1.00 91.38 168 TYR A O 1
ATOM 1268 N N . MET A 1 169 ? 4.812 -3.331 -25.515 1.00 90.25 169 MET A N 1
ATOM 1269 C CA . MET A 1 169 ? 5.116 -3.146 -26.939 1.00 90.25 169 MET A CA 1
ATOM 1270 C C . MET A 1 169 ? 6.355 -3.917 -27.416 1.00 90.25 169 MET A C 1
ATOM 1272 O O . MET A 1 169 ? 6.436 -4.240 -28.604 1.00 90.25 169 MET A O 1
ATOM 1276 N N . LEU A 1 170 ? 7.334 -4.134 -26.535 1.00 90.19 170 LEU A N 1
ATOM 1277 C CA . LEU A 1 170 ? 8.559 -4.887 -26.818 1.00 90.19 170 LEU A CA 1
ATOM 1278 C C . LEU A 1 170 ? 8.349 -6.402 -26.660 1.00 90.19 170 LEU A C 1
ATOM 1280 O O . LEU A 1 170 ? 9.122 -7.173 -27.222 1.00 90.19 170 LEU A O 1
ATOM 1284 N N . GLY A 1 171 ? 7.273 -6.808 -25.983 1.00 87.25 171 GLY A N 1
ATOM 1285 C CA . GLY A 1 171 ? 6.940 -8.199 -25.695 1.00 87.25 171 GLY A CA 1
ATOM 1286 C C . GLY A 1 171 ? 7.629 -8.717 -24.432 1.00 87.25 171 GLY A C 1
ATOM 1287 O O . GLY A 1 171 ? 8.322 -7.981 -23.731 1.00 87.25 171 GLY A O 1
ATOM 1288 N N . ASP A 1 172 ? 7.457 -10.011 -24.167 1.00 85.12 172 ASP A N 1
ATOM 1289 C CA . ASP A 1 172 ? 7.855 -10.662 -22.907 1.00 85.12 172 ASP A CA 1
ATOM 1290 C C . ASP A 1 172 ? 9.376 -10.705 -22.660 1.00 85.12 172 ASP A C 1
ATOM 1292 O O . ASP A 1 172 ? 9.821 -11.103 -21.586 1.00 85.12 172 ASP A O 1
ATOM 1296 N N . GLU A 1 173 ? 10.194 -10.316 -23.642 1.00 89.19 173 GLU A N 1
ATOM 1297 C CA . GLU A 1 173 ? 11.657 -10.294 -23.514 1.00 89.19 173 GLU A CA 1
ATOM 1298 C C . GLU A 1 173 ? 12.164 -9.130 -22.653 1.00 89.19 173 GLU A C 1
ATOM 1300 O O . GLU A 1 173 ? 13.263 -9.212 -22.107 1.00 89.19 173 GLU A O 1
ATOM 1305 N N . VAL A 1 174 ? 11.384 -8.050 -22.528 1.00 94.50 174 VAL A N 1
ATOM 1306 C CA . VAL A 1 174 ? 11.775 -6.848 -21.782 1.00 94.50 174 VAL A CA 1
ATOM 1307 C C . VAL A 1 174 ? 10.676 -6.499 -20.792 1.00 94.50 174 VAL A C 1
ATOM 1309 O O . VAL A 1 174 ? 9.610 -6.012 -21.178 1.00 94.50 174 VAL A O 1
ATOM 1312 N N . THR A 1 175 ? 10.935 -6.699 -19.502 1.00 96.19 175 THR A N 1
ATOM 1313 C CA . THR A 1 175 ? 9.939 -6.439 -18.457 1.00 96.19 175 THR A CA 1
ATOM 1314 C C . THR A 1 175 ? 9.869 -4.955 -18.087 1.00 96.19 175 THR A C 1
ATOM 1316 O O . THR A 1 175 ? 10.789 -4.169 -18.340 1.00 96.19 175 THR A O 1
ATOM 1319 N N . ALA A 1 176 ? 8.770 -4.542 -17.449 1.00 96.44 176 ALA A N 1
ATOM 1320 C CA . ALA A 1 176 ? 8.657 -3.194 -16.894 1.00 96.44 176 ALA A CA 1
ATOM 1321 C C . ALA A 1 176 ? 9.763 -2.918 -15.859 1.00 96.44 176 ALA A C 1
ATOM 1323 O O . ALA A 1 176 ? 10.309 -1.813 -15.838 1.00 96.44 176 ALA A O 1
ATOM 1324 N N . SER A 1 177 ? 10.130 -3.934 -15.071 1.00 96.69 177 SER A N 1
ATOM 1325 C CA . SER A 1 177 ? 11.219 -3.878 -14.092 1.00 96.69 177 SER A CA 1
ATOM 1326 C C . SER A 1 177 ? 12.555 -3.529 -14.752 1.00 96.69 177 SER A C 1
ATOM 1328 O O . SER A 1 177 ? 13.181 -2.542 -14.366 1.00 96.69 177 SER A O 1
ATOM 1330 N N . ASP A 1 178 ? 12.932 -4.237 -15.826 1.00 97.00 178 ASP A N 1
ATOM 1331 C CA . ASP A 1 178 ? 14.194 -4.001 -16.552 1.00 97.00 178 ASP A CA 1
ATOM 1332 C C . ASP A 1 178 ? 14.280 -2.560 -17.071 1.00 97.00 178 ASP A C 1
ATOM 1334 O O . ASP A 1 178 ? 15.308 -1.886 -16.973 1.00 97.00 178 ASP A O 1
ATOM 1338 N N . ILE A 1 179 ? 13.162 -2.050 -17.597 1.00 97.06 179 ILE A N 1
ATOM 1339 C CA . ILE A 1 179 ? 13.061 -0.686 -18.122 1.00 97.06 179 ILE A CA 1
ATOM 1340 C C . ILE A 1 179 ? 13.193 0.353 -17.001 1.00 97.06 179 ILE A C 1
ATOM 1342 O O . ILE A 1 179 ? 13.820 1.404 -17.195 1.00 97.06 179 ILE A O 1
ATOM 1346 N N . LEU A 1 180 ? 12.577 0.104 -15.844 1.00 97.25 180 LEU A N 1
ATOM 1347 C CA . LEU A 1 180 ? 12.633 1.004 -14.693 1.00 97.25 180 LEU A CA 1
ATOM 1348 C C . LEU A 1 180 ? 14.023 0.995 -14.049 1.00 97.25 180 LEU A C 1
ATOM 1350 O O . LEU A 1 180 ? 14.545 2.071 -13.744 1.00 97.25 180 LEU A O 1
ATOM 1354 N N . GLU A 1 181 ? 14.663 -0.166 -13.933 1.00 97.06 181 GLU A N 1
ATOM 1355 C CA . GLU A 1 181 ? 16.038 -0.288 -13.450 1.00 97.06 181 GLU A CA 1
ATOM 1356 C C . GLU A 1 181 ? 17.018 0.427 -14.390 1.00 97.06 181 GLU A C 1
ATOM 1358 O O . GLU A 1 181 ? 17.794 1.274 -13.937 1.00 97.06 181 GLU A O 1
ATOM 1363 N N . ALA A 1 182 ? 16.911 0.200 -15.704 1.00 96.94 182 ALA A N 1
ATOM 1364 C CA . ALA A 1 182 ? 17.693 0.906 -16.722 1.00 96.94 182 ALA A CA 1
ATOM 1365 C C . ALA A 1 182 ? 17.508 2.430 -16.644 1.00 96.94 182 ALA A C 1
ATOM 1367 O O . ALA A 1 182 ? 18.442 3.217 -16.820 1.00 96.94 182 ALA A O 1
ATOM 1368 N N . LYS A 1 183 ? 16.294 2.890 -16.325 1.00 96.62 183 LYS A N 1
ATOM 1369 C CA . LYS A 1 183 ? 16.021 4.314 -16.120 1.00 96.62 183 LYS A CA 1
ATOM 1370 C C . LYS A 1 183 ? 16.654 4.853 -14.835 1.00 96.62 183 LYS A C 1
ATOM 1372 O O . LYS A 1 183 ? 17.144 5.985 -14.853 1.00 96.62 183 LYS A O 1
ATOM 1377 N N . LYS A 1 184 ? 16.619 4.083 -13.745 1.00 96.50 184 LYS A N 1
ATOM 1378 C CA . LYS A 1 184 ? 17.200 4.443 -12.441 1.00 96.50 184 LYS A CA 1
ATOM 1379 C C . LYS A 1 184 ? 18.728 4.505 -12.526 1.00 96.50 184 LYS A C 1
ATOM 1381 O O . LYS A 1 184 ? 19.325 5.454 -12.021 1.00 96.50 184 LYS A O 1
ATOM 1386 N N . SER A 1 185 ? 19.345 3.548 -13.218 1.00 96.50 185 SER A N 1
ATOM 1387 C CA . SER A 1 185 ? 20.794 3.490 -13.452 1.00 96.50 185 SER A CA 1
ATOM 1388 C C . SER A 1 185 ? 21.267 4.465 -14.540 1.00 96.50 185 SER A C 1
ATOM 1390 O O . SER A 1 185 ? 22.394 4.961 -14.487 1.00 96.50 185 SER A O 1
ATOM 1392 N N . GLY A 1 186 ? 20.405 4.765 -15.515 1.00 96.25 186 GLY A N 1
ATOM 1393 C CA . GLY A 1 186 ? 20.749 5.509 -16.724 1.00 96.25 186 GLY A CA 1
ATOM 1394 C C . GLY A 1 186 ? 21.431 4.658 -17.802 1.00 96.25 186 GLY A C 1
ATOM 1395 O O . GLY A 1 186 ? 21.880 5.225 -18.801 1.00 96.25 186 GLY A O 1
ATOM 1396 N N . ASP A 1 187 ? 21.508 3.340 -17.616 1.00 96.75 187 ASP A N 1
ATOM 1397 C CA . ASP A 1 187 ? 22.117 2.391 -18.546 1.00 96.75 187 ASP A CA 1
ATOM 1398 C C . ASP A 1 187 ? 21.045 1.525 -19.220 1.00 96.75 187 ASP A C 1
ATOM 1400 O O . ASP A 1 187 ? 20.348 0.762 -18.564 1.00 96.75 187 ASP A O 1
ATOM 1404 N N . PHE A 1 188 ? 20.928 1.650 -20.543 1.00 96.19 188 PHE A N 1
ATOM 1405 C CA . PHE A 1 188 ? 19.969 0.911 -21.375 1.00 96.19 188 PHE A CA 1
ATOM 1406 C C . PHE A 1 188 ? 20.657 -0.139 -22.254 1.00 96.19 188 PHE A C 1
ATOM 1408 O O . PHE A 1 188 ? 20.045 -0.661 -23.183 1.00 96.19 188 PHE A O 1
ATOM 1415 N N . SER A 1 189 ? 21.937 -0.425 -22.009 1.00 94.94 189 SER A N 1
ATOM 1416 C CA . SER A 1 189 ? 22.712 -1.362 -22.828 1.00 94.94 189 SER A CA 1
ATOM 1417 C C . SER A 1 189 ? 22.229 -2.812 -22.733 1.00 94.94 189 SER A C 1
ATOM 1419 O O . SER A 1 189 ? 22.524 -3.596 -23.631 1.00 94.94 189 SER A O 1
ATOM 1421 N N . SER A 1 190 ? 21.474 -3.158 -21.686 1.00 93.12 190 SER A N 1
ATOM 1422 C CA . SER A 1 190 ? 20.867 -4.478 -21.494 1.00 93.12 190 SER A CA 1
ATOM 1423 C C . SER A 1 190 ? 19.594 -4.705 -22.311 1.00 93.12 190 SER A C 1
ATOM 1425 O O . SER A 1 190 ? 19.149 -5.845 -22.403 1.00 93.12 190 SER A O 1
ATOM 1427 N N . ILE A 1 191 ? 19.005 -3.653 -22.890 1.00 94.44 191 ILE A N 1
ATOM 1428 C CA . ILE A 1 191 ? 17.720 -3.737 -23.585 1.00 94.44 191 ILE A CA 1
ATOM 1429 C C . ILE A 1 191 ? 17.948 -3.611 -25.091 1.00 94.44 191 ILE A C 1
ATOM 1431 O O . ILE A 1 191 ? 18.312 -2.541 -25.591 1.00 94.44 191 ILE A O 1
ATOM 1435 N N . GLU A 1 192 ? 17.705 -4.699 -25.820 1.00 91.88 192 GLU A N 1
ATOM 1436 C CA . GLU A 1 192 ? 17.737 -4.702 -27.281 1.00 91.88 192 GLU A CA 1
ATOM 1437 C C . GLU A 1 192 ? 16.444 -4.092 -27.833 1.00 91.88 192 GLU A C 1
ATOM 1439 O O . GLU A 1 192 ? 15.333 -4.496 -27.488 1.00 91.88 192 GLU A O 1
ATOM 1444 N N . LEU A 1 193 ? 16.576 -3.066 -28.675 1.00 91.06 193 LEU A N 1
ATOM 1445 C CA . LEU A 1 193 ? 15.430 -2.449 -29.332 1.00 91.06 193 LEU A CA 1
ATOM 1446 C C . LEU A 1 193 ? 15.024 -3.242 -30.587 1.00 91.06 193 LEU A C 1
ATOM 1448 O O . LEU A 1 193 ? 15.846 -3.950 -31.168 1.00 91.06 193 LEU A O 1
ATOM 1452 N N . PRO A 1 194 ? 13.789 -3.068 -31.098 1.00 85.94 194 PRO A N 1
ATOM 1453 C CA . PRO A 1 194 ? 13.318 -3.776 -32.294 1.00 85.94 194 PRO A CA 1
ATOM 1454 C C . PRO A 1 194 ? 14.108 -3.464 -33.576 1.00 85.94 194 PRO A C 1
ATOM 1456 O O . PRO A 1 194 ? 14.010 -4.194 -34.561 1.00 85.94 194 PRO A O 1
ATOM 1459 N N . ASP A 1 195 ? 14.856 -2.360 -33.595 1.00 85.19 195 ASP A N 1
ATOM 1460 C CA . ASP A 1 195 ? 15.769 -1.988 -34.681 1.00 85.19 195 ASP A CA 1
ATOM 1461 C C . ASP A 1 195 ? 17.170 -2.617 -34.535 1.00 85.19 195 ASP A C 1
ATOM 1463 O O . ASP A 1 195 ? 18.003 -2.468 -35.433 1.00 85.19 195 ASP A O 1
ATOM 1467 N N . GLY A 1 196 ? 17.414 -3.357 -33.448 1.00 88.38 196 GLY A N 1
ATOM 1468 C CA . GLY A 1 196 ? 18.698 -3.957 -33.090 1.00 88.38 196 GLY A CA 1
ATOM 1469 C C . GLY A 1 196 ? 19.709 -2.962 -32.514 1.00 88.38 196 GLY A C 1
ATOM 1470 O O . GLY A 1 196 ? 20.862 -3.335 -32.290 1.00 88.38 196 GLY A O 1
ATOM 1471 N N . GLU A 1 197 ? 19.325 -1.699 -32.300 1.00 91.25 197 GLU A N 1
ATOM 1472 C CA . GLU A 1 197 ? 20.181 -0.706 -31.654 1.00 91.25 197 GLU A CA 1
ATOM 1473 C C . GLU A 1 197 ? 20.009 -0.737 -30.125 1.00 91.25 197 GLU A C 1
ATOM 1475 O O . GLU A 1 197 ? 19.012 -1.205 -29.580 1.00 91.25 197 GLU A O 1
ATOM 1480 N N . THR A 1 198 ? 20.993 -0.199 -29.404 1.00 92.81 198 THR A N 1
ATOM 1481 C CA . THR A 1 198 ? 20.906 0.022 -27.953 1.00 92.81 198 THR A CA 1
ATOM 1482 C C . THR A 1 198 ? 20.715 1.506 -27.679 1.00 92.81 198 THR A C 1
ATOM 1484 O O . THR A 1 198 ? 21.503 2.338 -28.149 1.00 92.81 198 THR A O 1
ATOM 1487 N N . ALA A 1 199 ? 19.706 1.863 -26.888 1.00 94.38 199 ALA A N 1
ATOM 1488 C CA . ALA A 1 199 ? 19.513 3.251 -26.487 1.00 94.38 199 ALA A CA 1
ATOM 1489 C C . ALA A 1 199 ? 20.654 3.731 -25.573 1.00 94.38 199 ALA A C 1
ATOM 1491 O O . ALA A 1 199 ? 21.153 2.990 -24.736 1.00 94.38 199 ALA A O 1
ATOM 1492 N N . THR A 1 200 ? 21.046 5.004 -25.681 1.00 95.81 200 THR A N 1
ATOM 1493 C CA . THR A 1 200 ? 22.029 5.606 -24.748 1.00 95.81 200 THR A CA 1
ATOM 1494 C C . THR A 1 200 ? 21.379 6.403 -23.621 1.00 95.81 200 THR A C 1
ATOM 1496 O O . THR A 1 200 ? 22.049 6.844 -22.695 1.00 95.81 200 THR A O 1
ATOM 1499 N N . ASN A 1 201 ? 20.079 6.676 -23.733 1.00 96.19 201 ASN A N 1
ATOM 1500 C CA . ASN A 1 201 ? 19.315 7.429 -22.750 1.00 96.19 201 ASN A CA 1
ATOM 1501 C C . ASN A 1 201 ? 17.813 7.163 -22.908 1.00 96.19 201 ASN A C 1
ATOM 1503 O O . ASN A 1 201 ? 17.343 6.770 -23.978 1.00 96.19 201 ASN A O 1
ATOM 1507 N N . TRP A 1 202 ? 17.051 7.507 -21.868 1.00 94.81 202 TRP A N 1
ATOM 1508 C CA . TRP A 1 202 ? 15.595 7.350 -21.815 1.00 94.81 202 TRP A CA 1
ATOM 1509 C C . TRP A 1 202 ? 14.848 7.953 -23.014 1.00 94.81 202 TRP A C 1
ATOM 1511 O O . TRP A 1 202 ? 13.856 7.397 -23.479 1.00 94.81 202 TRP A O 1
ATOM 1521 N N . GLY A 1 203 ? 15.300 9.102 -23.526 1.00 94.62 203 GLY A N 1
ATOM 1522 C CA . GLY A 1 203 ? 14.650 9.773 -24.652 1.00 94.62 203 GLY A CA 1
ATOM 1523 C C . GLY A 1 203 ? 14.786 8.993 -25.959 1.00 94.62 203 GLY A C 1
ATOM 1524 O O . GLY A 1 203 ? 13.819 8.892 -26.714 1.00 94.62 203 GLY A O 1
ATOM 1525 N N . GLN A 1 204 ? 15.966 8.422 -26.211 1.00 94.75 204 GLN A N 1
ATOM 1526 C CA . GLN A 1 204 ? 16.194 7.533 -27.352 1.00 94.75 204 GLN A CA 1
ATOM 1527 C C . GLN A 1 204 ? 15.423 6.227 -27.198 1.00 94.75 204 GLN A C 1
ATOM 1529 O O . GLN A 1 204 ? 14.737 5.841 -28.140 1.00 94.75 204 GLN A O 1
ATOM 1534 N N . PHE A 1 205 ? 15.462 5.626 -26.005 1.00 94.81 205 PHE A N 1
ATOM 1535 C CA . PHE A 1 205 ? 14.724 4.402 -25.697 1.00 94.81 205 PHE A CA 1
ATOM 1536 C C . PHE A 1 205 ? 13.229 4.571 -25.982 1.00 94.81 205 PHE A C 1
ATOM 1538 O O . PHE A 1 205 ? 12.661 3.871 -26.815 1.00 94.81 205 PHE A O 1
ATOM 1545 N N . LYS A 1 206 ? 12.616 5.610 -25.401 1.00 93.06 206 LYS A N 1
ATOM 1546 C CA . LYS A 1 206 ? 11.205 5.938 -25.618 1.00 93.06 206 LYS A CA 1
ATOM 1547 C C . LYS A 1 206 ? 10.885 6.186 -27.088 1.00 93.06 206 LYS A C 1
ATOM 1549 O O . LYS A 1 206 ? 9.832 5.776 -27.566 1.00 93.06 206 LYS A O 1
ATOM 1554 N N . LYS A 1 207 ? 11.759 6.893 -27.808 1.00 91.56 207 LYS A N 1
ATOM 1555 C CA . LYS A 1 207 ? 11.542 7.172 -29.229 1.00 91.56 207 LYS A CA 1
ATOM 1556 C C . LYS A 1 207 ? 11.577 5.890 -30.054 1.00 91.56 207 LYS A C 1
ATOM 1558 O O . LYS A 1 207 ? 10.734 5.760 -30.929 1.00 91.56 207 LYS A O 1
ATOM 1563 N N . ALA A 1 208 ? 12.521 4.992 -29.792 1.00 91.56 208 ALA A N 1
ATOM 1564 C CA . ALA A 1 208 ? 12.648 3.731 -30.509 1.00 91.56 208 ALA A CA 1
ATOM 1565 C C . ALA A 1 208 ? 11.476 2.792 -30.187 1.00 91.56 208 ALA A C 1
ATOM 1567 O O . ALA A 1 208 ? 10.747 2.408 -31.101 1.00 91.56 208 ALA A O 1
ATOM 1568 N N . ALA A 1 209 ? 11.201 2.552 -28.900 1.00 90.06 209 ALA A N 1
ATOM 1569 C CA . ALA A 1 209 ? 10.106 1.693 -28.444 1.00 90.06 209 ALA A CA 1
ATOM 1570 C C . ALA A 1 209 ? 8.720 2.195 -28.901 1.00 90.06 209 ALA A C 1
ATOM 1572 O O . ALA A 1 209 ? 7.859 1.406 -29.283 1.00 90.06 209 ALA A O 1
ATOM 1573 N N . LEU A 1 210 ? 8.499 3.518 -28.934 1.00 87.69 210 LEU A N 1
ATOM 1574 C CA . LEU A 1 210 ? 7.225 4.128 -29.350 1.00 87.69 210 LEU A CA 1
ATOM 1575 C C . LEU A 1 210 ? 7.223 4.650 -30.797 1.00 87.69 210 LEU A C 1
ATOM 1577 O O . LEU A 1 210 ? 6.333 5.421 -31.173 1.00 87.69 210 LEU A O 1
ATOM 1581 N N . SER A 1 211 ? 8.218 4.290 -31.611 1.00 84.56 211 SER A N 1
ATOM 1582 C CA . SER A 1 211 ? 8.285 4.725 -33.016 1.00 84.56 211 SER A CA 1
ATOM 1583 C C . SER A 1 211 ? 7.237 4.048 -33.900 1.00 84.56 211 SER A C 1
ATOM 1585 O O . SER A 1 211 ? 6.908 4.569 -34.964 1.00 84.56 211 SER A O 1
ATOM 1587 N N . ASN A 1 212 ? 6.691 2.912 -33.462 1.00 75.88 212 ASN A N 1
ATOM 1588 C CA . ASN A 1 212 ? 5.675 2.183 -34.203 1.00 75.88 212 ASN A CA 1
ATOM 1589 C C . ASN A 1 212 ? 4.335 2.946 -34.178 1.00 75.88 212 ASN A C 1
ATOM 1591 O O . ASN A 1 212 ? 3.848 3.332 -33.114 1.00 75.88 212 ASN A O 1
ATOM 1595 N N . ASP A 1 213 ? 3.698 3.123 -35.341 1.00 69.81 213 ASP A N 1
ATOM 1596 C CA . ASP A 1 213 ? 2.403 3.811 -35.490 1.00 69.81 213 ASP A CA 1
ATOM 1597 C C . ASP A 1 213 ? 1.289 3.203 -34.616 1.00 69.81 213 ASP A C 1
ATOM 1599 O O . ASP A 1 213 ? 0.320 3.890 -34.273 1.00 69.81 213 ASP A O 1
ATOM 1603 N N . LYS A 1 214 ? 1.422 1.922 -34.243 1.00 66.12 214 LYS A N 1
ATOM 1604 C CA . LYS A 1 214 ? 0.534 1.247 -33.285 1.00 66.12 214 LYS A CA 1
ATOM 1605 C C . LYS A 1 214 ? 0.726 1.748 -31.845 1.00 66.12 214 LYS A C 1
ATOM 1607 O O . LYS A 1 214 ? -0.256 1.933 -31.133 1.00 66.12 214 LYS A O 1
ATOM 1612 N N . ALA A 1 215 ? 1.960 2.049 -31.440 1.00 68.50 215 ALA A N 1
ATOM 1613 C CA . ALA A 1 215 ? 2.298 2.460 -30.076 1.00 68.50 215 ALA A CA 1
ATOM 1614 C C . ALA A 1 215 ? 1.787 3.869 -29.726 1.00 68.50 215 ALA A C 1
ATOM 1616 O O . ALA A 1 215 ? 1.459 4.149 -28.574 1.00 68.50 215 ALA A O 1
ATOM 1617 N N . GLN A 1 216 ? 1.703 4.770 -30.713 1.00 65.31 216 GLN A N 1
ATOM 1618 C CA . GLN A 1 216 ? 1.354 6.178 -30.476 1.00 65.31 216 GLN A CA 1
ATOM 1619 C C . GLN A 1 216 ? -0.144 6.438 -30.292 1.00 65.31 216 GLN A C 1
ATOM 1621 O O . GLN A 1 216 ? -0.518 7.450 -29.699 1.00 65.31 216 GLN A O 1
ATOM 1626 N N . LYS A 1 217 ? -1.013 5.562 -30.807 1.00 65.12 217 LYS A N 1
ATOM 1627 C CA . LYS A 1 217 ? -2.461 5.824 -30.846 1.00 65.12 217 LYS A CA 1
ATOM 1628 C C . LYS A 1 217 ? -3.197 5.428 -29.564 1.00 65.12 217 LYS A C 1
ATOM 1630 O O . LYS A 1 217 ? -4.276 5.960 -29.322 1.00 65.12 217 LYS A O 1
ATOM 1635 N N . ASN A 1 218 ? -2.601 4.581 -28.724 1.00 68.00 218 ASN A N 1
ATOM 1636 C CA . ASN A 1 218 ? -3.334 3.919 -27.642 1.00 68.00 218 ASN A CA 1
ATOM 1637 C C . ASN A 1 218 ? -3.013 4.442 -26.239 1.00 68.00 218 ASN A C 1
ATOM 1639 O O . ASN A 1 218 ? -3.933 4.540 -25.435 1.00 68.00 218 ASN A O 1
ATOM 1643 N N . LEU A 1 219 ? -1.785 4.893 -25.945 1.00 68.50 219 LEU A N 1
ATOM 1644 C CA . LEU A 1 219 ? -1.415 5.285 -24.574 1.00 68.50 219 LEU A CA 1
ATOM 1645 C C . LEU A 1 219 ? -2.329 6.383 -23.991 1.00 68.50 219 LEU A C 1
ATOM 1647 O O . LEU A 1 219 ? -2.808 6.274 -22.868 1.00 68.50 219 LEU A O 1
ATOM 1651 N N . GLY A 1 220 ? -2.627 7.426 -24.772 1.00 68.81 220 GLY A N 1
ATOM 1652 C CA . GLY A 1 220 ? -3.522 8.502 -24.326 1.00 68.81 220 GLY A CA 1
ATOM 1653 C C . GLY A 1 220 ? -4.988 8.070 -24.191 1.00 68.81 220 GLY A C 1
ATOM 1654 O O . GLY A 1 220 ? -5.699 8.586 -23.333 1.00 68.81 220 GLY A O 1
ATOM 1655 N N . ALA A 1 221 ? -5.441 7.119 -25.013 1.00 69.06 221 ALA A N 1
ATOM 1656 C CA . ALA A 1 221 ? -6.793 6.572 -24.929 1.00 69.06 221 ALA A CA 1
ATOM 1657 C C . ALA A 1 221 ? -6.947 5.664 -23.698 1.00 69.06 221 ALA A C 1
ATOM 1659 O O . ALA A 1 221 ? -7.950 5.778 -22.991 1.00 69.06 221 ALA A O 1
ATOM 1660 N N . ILE A 1 222 ? -5.925 4.858 -23.399 1.00 64.69 222 ILE A N 1
ATOM 1661 C CA . ILE A 1 222 ? -5.835 3.979 -22.226 1.00 64.69 222 ILE A CA 1
ATOM 1662 C C . ILE A 1 222 ? -5.856 4.794 -20.936 1.00 64.69 222 ILE A C 1
ATOM 1664 O O . ILE A 1 222 ? -6.734 4.589 -20.107 1.00 64.69 222 ILE A O 1
ATOM 1668 N N . MET A 1 223 ? -4.995 5.811 -20.812 1.00 66.12 223 MET A N 1
ATOM 1669 C CA . MET A 1 223 ? -4.968 6.672 -19.617 1.00 66.12 223 MET A CA 1
ATOM 1670 C C . MET A 1 223 ? -6.274 7.452 -19.392 1.00 66.12 223 MET A C 1
ATOM 1672 O O . MET A 1 223 ? -6.511 7.957 -18.300 1.00 66.12 223 MET A O 1
ATOM 1676 N N . SER A 1 224 ? -7.116 7.583 -20.420 1.00 69.12 224 SER A N 1
ATOM 1677 C CA . SER A 1 224 ? -8.434 8.218 -20.309 1.00 69.12 224 SER A CA 1
ATOM 1678 C C . SER A 1 224 ? -9.582 7.235 -20.047 1.00 69.12 224 SER A C 1
ATOM 1680 O O . SER A 1 224 ? -10.737 7.662 -20.068 1.00 69.12 224 SER A O 1
ATOM 1682 N N . GLY A 1 225 ? -9.291 5.939 -19.870 1.00 62.12 225 GLY A N 1
ATOM 1683 C CA . GLY A 1 225 ? -10.298 4.880 -19.718 1.00 62.12 225 GLY A CA 1
ATOM 1684 C C . GLY A 1 225 ? -11.143 4.648 -20.977 1.00 62.12 225 GLY A C 1
ATOM 1685 O O . GLY A 1 225 ? -12.253 4.136 -20.902 1.00 62.12 225 GLY A O 1
ATOM 1686 N N . ARG A 1 226 ? -10.664 5.091 -22.148 1.00 65.19 226 ARG A N 1
ATOM 1687 C CA . ARG A 1 226 ? -11.403 5.022 -23.425 1.00 65.19 226 ARG A CA 1
ATOM 1688 C C . ARG A 1 226 ? -10.937 3.899 -24.340 1.00 65.19 226 ARG A C 1
ATOM 1690 O O . ARG A 1 226 ? -11.570 3.668 -25.369 1.00 65.19 226 ARG A O 1
ATOM 1697 N N . ALA A 1 227 ? -9.825 3.248 -24.023 1.00 62.53 227 ALA A N 1
ATOM 1698 C CA . ALA A 1 227 ? -9.347 2.113 -24.792 1.00 62.53 227 ALA A CA 1
ATOM 1699 C C . ALA A 1 227 ? -9.979 0.832 -24.240 1.00 62.53 227 ALA A C 1
ATOM 1701 O O . ALA A 1 227 ? -9.596 0.369 -23.174 1.00 62.53 227 ALA A O 1
ATOM 1702 N N . GLY A 1 228 ? -10.952 0.273 -24.960 1.00 55.72 228 GLY A N 1
ATOM 1703 C CA . GLY A 1 228 ? -11.333 -1.125 -24.765 1.00 55.72 228 GLY A CA 1
ATOM 1704 C C . GLY A 1 228 ? -10.241 -2.030 -25.338 1.00 55.72 228 GLY A C 1
ATOM 1705 O O . GLY A 1 228 ? -9.739 -1.754 -26.430 1.00 55.72 228 GLY A O 1
ATOM 1706 N N . MET A 1 229 ? -9.874 -3.087 -24.611 1.00 54.38 229 MET A N 1
ATOM 1707 C CA . MET A 1 229 ? -8.800 -4.025 -24.979 1.00 54.38 229 MET A CA 1
ATOM 1708 C C . MET A 1 229 ? -9.121 -4.914 -26.204 1.00 54.38 229 MET A C 1
ATOM 1710 O O . MET A 1 229 ? -8.255 -5.630 -26.689 1.00 54.38 229 MET A O 1
ATOM 1714 N N . ASP A 1 230 ? -10.312 -4.812 -26.803 1.00 53.59 230 ASP A N 1
ATOM 1715 C CA . ASP A 1 230 ? -10.766 -5.678 -27.909 1.00 53.59 230 ASP A CA 1
ATOM 1716 C C . ASP A 1 230 ? -10.162 -5.375 -29.303 1.00 53.59 230 ASP A C 1
ATOM 1718 O O . ASP A 1 230 ? -10.679 -5.821 -30.334 1.00 53.59 230 ASP A O 1
ATOM 1722 N N . GLN A 1 231 ? -9.078 -4.601 -29.401 1.00 51.06 231 GLN A N 1
ATOM 1723 C CA . GLN A 1 231 ? -8.553 -4.146 -30.699 1.00 51.06 231 GLN A CA 1
ATOM 1724 C C . GLN A 1 231 ? -7.539 -5.074 -31.386 1.00 51.06 231 GLN A C 1
ATOM 1726 O O . GLN A 1 231 ? -6.969 -4.679 -32.404 1.00 51.06 231 GLN A O 1
ATOM 1731 N N . GLU A 1 232 ? -7.366 -6.318 -30.936 1.00 48.66 232 GLU A N 1
ATOM 1732 C CA . GLU A 1 232 ? -6.504 -7.287 -31.639 1.00 48.66 232 GLU A CA 1
ATOM 1733 C C . GLU A 1 232 ? -7.236 -8.255 -32.588 1.00 48.66 232 GLU A C 1
ATOM 1735 O O . GLU A 1 232 ? -6.577 -8.937 -33.368 1.00 48.66 232 GLU A O 1
ATOM 1740 N N . GLN A 1 233 ? -8.579 -8.258 -32.656 1.00 44.03 233 GLN A N 1
ATOM 1741 C CA . GLN A 1 233 ? -9.320 -9.119 -33.609 1.00 44.03 233 GLN A CA 1
ATOM 1742 C C . GLN A 1 233 ? -10.124 -8.402 -34.708 1.00 44.03 233 GLN A C 1
ATOM 1744 O O . GLN A 1 233 ? -10.692 -9.062 -35.578 1.00 44.03 233 GLN A O 1
ATOM 1749 N N . GLN A 1 234 ? -10.132 -7.068 -34.773 1.00 42.94 234 GLN A N 1
ATOM 1750 C CA . GLN A 1 234 ? -10.768 -6.332 -35.881 1.00 42.94 234 GLN A CA 1
ATOM 1751 C C . GLN A 1 234 ? -9.757 -5.579 -36.745 1.00 42.94 234 GLN A C 1
ATOM 1753 O O . GLN A 1 234 ? -9.852 -4.368 -36.937 1.00 42.94 234 GLN A O 1
ATOM 1758 N N . GLN A 1 235 ? -8.793 -6.289 -37.332 1.00 48.53 235 GLN A N 1
ATOM 1759 C CA . GLN A 1 235 ? -8.010 -5.701 -38.420 1.00 48.53 235 GLN A CA 1
ATOM 1760 C C . GLN A 1 235 ? -7.646 -6.689 -39.532 1.00 48.53 235 GLN A C 1
ATOM 1762 O O . GLN A 1 235 ? -6.513 -6.725 -39.989 1.00 48.53 235 GLN A O 1
ATOM 1767 N N . GLU A 1 236 ? -8.641 -7.426 -40.042 1.00 39.53 236 GLU A N 1
ATOM 1768 C CA . GLU A 1 236 ? -8.557 -8.039 -41.383 1.00 39.53 236 GLU A CA 1
ATOM 1769 C C . GLU A 1 236 ? -9.750 -7.757 -42.316 1.00 39.53 236 GLU A C 1
ATOM 1771 O O . GLU A 1 236 ? -9.722 -8.120 -43.490 1.00 39.53 236 GLU A O 1
ATOM 1776 N N . THR A 1 237 ? -10.764 -6.997 -41.893 1.00 38.22 237 THR A N 1
ATOM 1777 C CA . THR A 1 237 ? -11.879 -6.608 -42.779 1.00 38.22 237 THR A CA 1
ATOM 1778 C C . THR A 1 237 ? -12.147 -5.112 -42.755 1.00 38.22 237 THR A C 1
ATOM 1780 O O . THR A 1 237 ? -13.135 -4.651 -42.194 1.00 38.22 237 THR A O 1
ATOM 1783 N N . ALA A 1 238 ? -11.287 -4.340 -43.418 1.00 38.75 238 ALA A N 1
ATOM 1784 C CA . ALA A 1 238 ? -11.652 -3.009 -43.909 1.00 38.75 238 ALA A CA 1
ATOM 1785 C C . ALA A 1 238 ? -10.859 -2.626 -45.170 1.00 38.75 238 ALA A C 1
ATOM 1787 O O . ALA A 1 238 ? -10.309 -1.533 -45.282 1.00 38.75 238 ALA A O 1
ATOM 1788 N N . ALA A 1 239 ? -10.828 -3.526 -46.155 1.00 40.25 239 ALA A N 1
ATOM 1789 C CA . ALA A 1 239 ? -10.620 -3.145 -47.545 1.00 40.25 239 ALA A CA 1
ATOM 1790 C C . ALA A 1 239 ? -11.989 -3.088 -48.249 1.00 40.25 239 ALA A C 1
ATOM 1792 O O . ALA A 1 239 ? -12.612 -4.117 -48.486 1.00 40.25 239 ALA A O 1
ATOM 1793 N N . THR A 1 240 ? -12.391 -1.877 -48.655 1.00 38.59 240 THR A N 1
ATOM 1794 C CA . THR A 1 240 ? -13.444 -1.555 -49.650 1.00 38.59 240 THR A CA 1
ATOM 1795 C C . THR A 1 240 ? -14.889 -1.347 -49.159 1.00 38.59 240 THR A C 1
ATOM 1797 O O . THR A 1 240 ? -15.698 -2.265 -49.167 1.00 38.59 240 THR A O 1
ATOM 1800 N N . ALA A 1 241 ? -15.244 -0.079 -48.901 1.00 36.16 241 ALA A N 1
ATOM 1801 C CA . ALA A 1 241 ? -16.491 0.598 -49.322 1.00 36.16 241 ALA A CA 1
ATOM 1802 C C . ALA A 1 241 ? -16.360 2.106 -48.980 1.00 36.16 241 ALA A C 1
ATOM 1804 O O . ALA A 1 241 ? -16.443 2.494 -47.826 1.00 36.16 241 ALA A O 1
ATOM 1805 N N . ASN A 1 242 ? -15.796 2.939 -49.856 1.00 37.69 242 ASN A N 1
ATOM 1806 C CA . ASN A 1 242 ? -16.449 3.743 -50.899 1.00 37.69 242 ASN A CA 1
ATOM 1807 C C . ASN A 1 242 ? -17.230 4.995 -50.409 1.00 37.69 242 ASN A C 1
ATOM 1809 O O . ASN A 1 242 ? -18.195 4.896 -49.667 1.00 37.69 242 ASN A O 1
ATOM 1813 N N . GLN A 1 243 ? -16.844 6.134 -51.007 1.00 38.53 243 GLN A N 1
ATOM 1814 C CA . GLN A 1 243 ? -17.590 7.378 -51.276 1.00 38.53 243 GLN A CA 1
ATOM 1815 C C . GLN A 1 243 ? -17.828 8.453 -50.194 1.00 38.53 243 GLN A C 1
ATOM 1817 O O . GLN A 1 243 ? -18.603 8.308 -49.261 1.00 38.53 243 GLN A O 1
ATOM 1822 N N . GLY A 1 244 ? -17.257 9.633 -50.482 1.00 32.00 244 GLY A N 1
ATOM 1823 C CA . GLY A 1 244 ? -17.562 10.922 -49.859 1.00 32.00 244 GLY A CA 1
ATOM 1824 C C . GLY A 1 244 ? -16.722 12.069 -50.438 1.00 32.00 244 GLY A C 1
ATOM 1825 O O . GLY A 1 244 ? -15.923 12.675 -49.736 1.00 32.00 244 GLY A O 1
ATOM 1826 N N . GLN A 1 245 ? -16.842 12.327 -51.747 1.00 41.75 245 GLN A N 1
ATOM 1827 C CA . GLN A 1 245 ? -16.241 13.471 -52.452 1.00 41.75 245 GLN A CA 1
ATOM 1828 C C . GLN A 1 245 ? -16.732 14.822 -51.900 1.00 41.75 245 GLN A C 1
ATOM 1830 O O . GLN A 1 245 ? -17.927 15.017 -51.717 1.00 41.75 245 GLN A O 1
ATOM 1835 N N . GLY A 1 246 ? -15.826 15.800 -51.781 1.00 35.53 246 GLY A N 1
ATOM 1836 C CA . GLY A 1 246 ? -16.174 17.181 -51.429 1.00 35.53 246 GLY A CA 1
ATOM 1837 C C . GLY A 1 246 ? -15.101 18.208 -51.794 1.00 35.53 246 GLY A C 1
ATOM 1838 O O . GLY A 1 246 ? -14.629 18.956 -50.948 1.00 35.53 246 GLY A O 1
ATOM 1839 N N . LYS A 1 247 ? -14.681 18.237 -53.064 1.00 45.62 247 LYS A N 1
ATOM 1840 C CA . LYS A 1 247 ? -13.781 19.254 -53.634 1.00 45.62 247 LYS A CA 1
ATOM 1841 C C . LYS A 1 247 ? -14.622 20.446 -54.113 1.00 45.62 247 LYS A C 1
ATOM 1843 O O . LYS A 1 247 ? -15.279 20.341 -55.142 1.00 45.62 247 LYS A O 1
ATOM 1848 N N . GLY A 1 248 ? -14.582 21.576 -53.405 1.00 37.28 248 GLY A N 1
ATOM 1849 C CA . GLY A 1 248 ? -15.279 22.814 -53.785 1.00 37.28 248 GLY A CA 1
ATOM 1850 C C . GLY A 1 248 ? -14.318 23.981 -54.016 1.00 37.28 248 GLY A C 1
ATOM 1851 O O . GLY A 1 248 ? -13.857 24.610 -53.072 1.00 37.28 248 GLY A O 1
ATOM 1852 N N . LYS A 1 249 ? -14.020 24.277 -55.286 1.00 44.06 249 LYS A N 1
ATOM 1853 C CA . LYS A 1 249 ? -13.275 25.453 -55.771 1.00 44.06 249 LYS A CA 1
ATOM 1854 C C . LYS A 1 249 ? -14.152 26.158 -56.819 1.00 44.06 249 LYS A C 1
ATOM 1856 O O . LYS A 1 249 ? -14.674 25.465 -57.687 1.00 44.06 249 LYS A O 1
ATOM 1861 N N . LYS A 1 250 ? -14.173 27.506 -56.803 1.00 40.59 250 LYS A N 1
ATOM 1862 C CA . LYS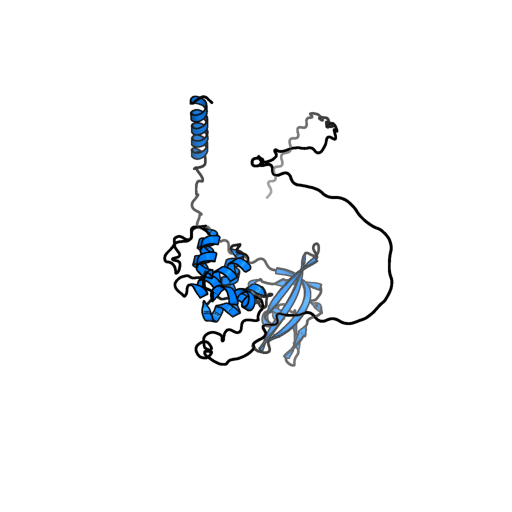 A 1 250 ? -14.914 28.476 -57.671 1.00 40.59 250 LYS A CA 1
ATOM 1863 C C . LYS A 1 250 ? -16.378 28.720 -57.245 1.00 40.59 250 LYS A C 1
ATOM 1865 O O . LYS A 1 250 ? -17.029 27.796 -56.806 1.00 40.59 250 LYS A O 1
ATOM 1870 N N . GLY A 1 251 ? -16.968 29.911 -57.374 1.00 36.75 251 GLY A N 1
ATOM 1871 C CA . GLY A 1 251 ? -16.522 31.157 -57.993 1.00 36.75 251 GLY A CA 1
ATOM 1872 C C . GLY A 1 251 ? -17.620 32.241 -57.997 1.00 36.75 251 GLY A C 1
ATOM 1873 O O . GLY A 1 251 ? -18.777 31.990 -57.697 1.00 36.75 251 GLY A O 1
ATOM 1874 N N . LYS A 1 252 ? -17.161 33.444 -58.348 1.00 39.78 252 LYS A N 1
ATOM 1875 C CA . LYS A 1 252 ? -17.789 34.716 -58.761 1.00 39.78 252 LYS A CA 1
ATOM 1876 C C . LYS A 1 252 ? -19.218 34.708 -59.370 1.00 39.78 252 LYS A C 1
ATOM 1878 O O . LYS A 1 252 ? -19.460 33.988 -60.331 1.00 39.78 252 LYS A O 1
ATOM 1883 N N . GLY A 1 253 ? -20.038 35.682 -58.935 1.00 35.44 253 GLY A N 1
ATOM 1884 C CA . GLY A 1 253 ? -21.191 36.310 -59.630 1.00 35.44 253 GLY A CA 1
ATOM 1885 C C . GLY A 1 253 ? -21.952 37.251 -58.663 1.00 35.44 253 GLY A C 1
ATOM 1886 O O . GLY A 1 253 ? -22.407 36.780 -57.634 1.00 35.44 253 GLY A O 1
ATOM 1887 N N . THR A 1 254 ? -21.822 38.587 -58.702 1.00 38.81 254 THR A N 1
ATOM 1888 C CA . THR A 1 254 ? -22.505 39.629 -59.522 1.00 38.81 254 THR A CA 1
ATOM 1889 C C . THR A 1 254 ? -24.034 39.707 -59.395 1.00 38.81 254 THR A C 1
ATOM 1891 O O . THR A 1 254 ? -24.708 38.939 -60.066 1.00 38.81 254 THR A O 1
ATOM 1894 N N . SER A 1 255 ? -24.546 40.699 -58.644 1.00 38.34 255 SER A N 1
ATOM 1895 C CA . SER A 1 255 ? -25.487 41.763 -59.087 1.00 38.34 255 SER A CA 1
ATOM 1896 C C . SER A 1 255 ? -26.160 42.439 -57.880 1.00 38.34 255 SER A C 1
ATOM 1898 O O . SER A 1 255 ? -26.722 41.750 -57.034 1.00 38.34 255 SER A O 1
ATOM 1900 N N . GLY A 1 256 ? -26.136 43.772 -57.818 1.00 34.75 256 GLY A N 1
ATOM 1901 C CA . GLY A 1 256 ? -26.851 44.557 -56.809 1.00 34.75 256 GLY A CA 1
ATOM 1902 C C . GLY A 1 256 ? -26.479 46.035 -56.893 1.00 34.75 256 GLY A C 1
ATOM 1903 O O . GLY A 1 256 ? -25.520 46.467 -56.264 1.00 34.75 256 GLY A O 1
ATOM 1904 N N . GLU A 1 257 ? -27.201 46.761 -57.744 1.00 37.75 257 GLU A N 1
ATOM 1905 C CA . GLU A 1 257 ? -27.110 48.200 -58.005 1.00 37.75 257 GLU A CA 1
ATOM 1906 C C . GLU A 1 257 ? -27.192 49.081 -56.747 1.00 37.75 257 GLU A C 1
ATOM 1908 O O . GLU A 1 257 ? -28.009 48.860 -55.857 1.00 37.75 257 GLU A O 1
ATOM 1913 N N . GLY A 1 258 ? -26.382 50.142 -56.728 1.00 37.03 258 GLY A N 1
ATOM 1914 C CA . GLY A 1 258 ? -26.433 51.220 -55.743 1.00 37.03 258 GLY A CA 1
ATOM 1915 C C . GLY A 1 258 ? -25.601 52.410 -56.217 1.00 37.03 258 GLY A C 1
ATOM 1916 O O . GLY A 1 258 ? -24.383 52.428 -56.080 1.00 37.03 258 GLY A O 1
ATOM 1917 N N . SER A 1 259 ? -26.273 53.368 -56.847 1.00 38.38 259 SER A N 1
ATOM 1918 C CA . SER A 1 259 ? -25.731 54.538 -57.541 1.00 38.38 259 SER A CA 1
ATOM 1919 C C . SER A 1 259 ? -25.158 55.616 -56.608 1.00 38.38 259 SER A C 1
ATOM 1921 O O . SER A 1 259 ? -25.812 56.005 -55.645 1.00 38.38 259 SER A O 1
ATOM 1923 N N . GLY A 1 260 ? -24.003 56.193 -56.969 1.00 39.22 260 GLY A N 1
ATOM 1924 C CA . GLY A 1 260 ? -23.523 57.486 -56.454 1.00 39.22 260 GLY A CA 1
ATOM 1925 C C . GLY A 1 260 ? -22.057 57.806 -56.816 1.00 39.22 260 GLY A C 1
ATOM 1926 O O . GLY A 1 260 ? -21.174 57.050 -56.419 1.00 39.22 260 GLY A O 1
ATOM 1927 N N . PRO A 1 261 ? -21.755 58.899 -57.551 1.00 51.97 261 PRO A N 1
ATOM 1928 C CA . PRO A 1 261 ? -20.389 59.405 -57.771 1.00 51.97 261 PRO A CA 1
ATOM 1929 C C . PRO A 1 261 ? -20.197 60.816 -57.143 1.00 51.97 261 PRO A C 1
ATOM 1931 O O . PRO A 1 261 ? -21.155 61.371 -56.608 1.00 51.97 261 PRO A O 1
ATOM 1934 N N . PRO A 1 262 ? -19.068 61.525 -57.361 1.00 60.59 262 PRO A N 1
ATOM 1935 C CA . PRO A 1 262 ? -17.658 61.181 -57.110 1.00 60.59 262 PRO A CA 1
ATOM 1936 C C . PRO A 1 262 ? -16.919 62.324 -56.353 1.00 60.59 262 PRO A C 1
ATOM 1938 O O . PRO A 1 262 ? -17.370 63.463 -56.380 1.00 60.59 262 PRO A O 1
ATOM 1941 N N . ALA A 1 263 ? -15.730 62.094 -55.777 1.00 37.91 263 ALA A N 1
ATOM 1942 C CA . ALA A 1 263 ? -14.732 63.167 -55.589 1.00 37.91 263 ALA A CA 1
ATOM 1943 C C . ALA A 1 263 ? -13.348 62.631 -55.186 1.00 37.91 263 ALA A C 1
ATOM 1945 O O . ALA A 1 263 ? -13.228 61.908 -54.203 1.00 37.91 263 ALA A O 1
ATOM 1946 N N . GLY A 1 264 ? -12.302 63.092 -55.881 1.00 35.94 264 GLY A N 1
ATOM 1947 C CA . GLY A 1 264 ? -10.946 63.190 -55.324 1.00 35.94 264 GLY A CA 1
ATOM 1948 C C . GLY A 1 264 ? -9.877 62.330 -55.992 1.00 35.94 264 GLY A C 1
ATOM 1949 O O . GLY A 1 264 ? -9.678 61.178 -55.636 1.00 35.94 264 GLY A O 1
ATOM 1950 N N . SER A 1 265 ? -9.170 62.940 -56.940 1.00 39.56 265 SER A N 1
ATOM 1951 C CA . SER A 1 265 ? -8.033 62.418 -57.710 1.00 39.56 265 SER A CA 1
ATOM 1952 C C . SER A 1 265 ? -6.693 62.433 -56.901 1.00 39.56 265 SER A C 1
ATOM 1954 O O . SER A 1 265 ? -6.740 62.471 -55.676 1.00 39.56 265 SER A O 1
ATOM 1956 N N . PRO A 1 266 ? -5.480 62.355 -57.504 1.00 55.16 266 PRO A N 1
ATOM 1957 C CA . PRO A 1 266 ? -4.573 61.216 -57.327 1.00 55.16 266 PRO A CA 1
ATOM 1958 C C . PRO A 1 266 ? -3.126 61.615 -56.926 1.00 55.16 266 PRO A C 1
ATOM 1960 O O . PRO A 1 266 ? -2.771 62.788 -56.846 1.00 55.16 266 PRO A O 1
ATOM 1963 N N . GLY A 1 267 ? -2.236 60.628 -56.793 1.00 37.16 267 GLY A N 1
ATOM 1964 C CA . GLY A 1 267 ? -0.774 60.812 -56.834 1.00 37.16 267 GLY A CA 1
ATOM 1965 C C . GLY A 1 267 ? -0.085 60.079 -55.682 1.00 37.16 267 GLY A C 1
ATOM 1966 O O . GLY A 1 267 ? -0.613 60.041 -54.586 1.00 37.16 267 GLY A O 1
ATOM 1967 N N . LYS A 1 268 ? 1.089 59.463 -55.820 1.00 43.12 268 LYS A N 1
ATOM 1968 C CA . LYS A 1 268 ? 2.181 59.628 -56.788 1.00 43.12 268 LYS A CA 1
ATOM 1969 C C . LYS A 1 268 ? 3.115 58.410 -56.612 1.00 43.12 268 LYS A C 1
ATOM 1971 O O . LYS A 1 268 ? 3.206 57.887 -55.507 1.00 43.12 268 LYS A O 1
ATOM 1976 N N . GLY A 1 269 ? 3.775 57.956 -57.686 1.00 38.34 269 GLY A N 1
ATOM 1977 C CA . GLY A 1 269 ? 4.807 56.898 -57.644 1.00 38.34 269 GLY A CA 1
ATOM 1978 C C . GLY A 1 269 ? 6.021 57.294 -56.784 1.00 38.34 269 GLY A C 1
ATOM 1979 O O . GLY A 1 269 ? 6.071 58.408 -56.277 1.00 38.34 269 GLY A O 1
ATOM 1980 N N . LYS A 1 270 ? 7.058 56.479 -56.597 1.00 40.00 270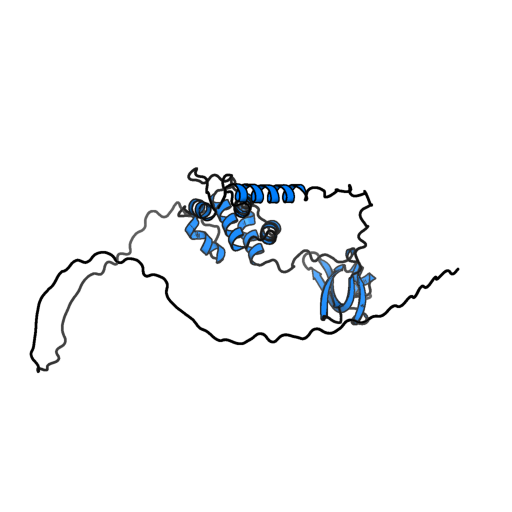 LYS A N 1
ATOM 1981 C CA . LYS A 1 270 ? 7.803 55.671 -57.572 1.00 40.00 270 LYS A CA 1
ATOM 1982 C C . LYS A 1 270 ? 8.879 54.857 -56.823 1.00 40.00 270 LYS A C 1
ATOM 1984 O O . LYS A 1 270 ? 9.355 55.327 -55.799 1.00 40.00 270 LYS A O 1
ATOM 1989 N N . ASP A 1 271 ? 9.277 53.738 -57.436 1.00 41.78 271 ASP A N 1
ATOM 1990 C CA . ASP A 1 271 ? 10.641 53.173 -57.560 1.00 41.78 271 ASP A CA 1
ATOM 1991 C C . ASP A 1 271 ? 11.500 52.959 -56.289 1.00 41.78 271 ASP A C 1
ATOM 1993 O O . ASP A 1 271 ? 11.859 53.888 -55.582 1.00 41.78 271 ASP A O 1
ATOM 1997 N N . LYS A 1 272 ? 11.770 51.698 -55.911 1.00 46.75 272 LYS A N 1
ATOM 1998 C CA . LYS A 1 272 ? 12.901 50.822 -56.323 1.00 46.75 272 LYS A CA 1
ATOM 1999 C C . LYS A 1 272 ? 14.258 51.193 -55.705 1.00 46.75 272 LYS A C 1
ATOM 2001 O O . LYS A 1 272 ? 14.866 52.189 -56.070 1.00 46.75 272 LYS A O 1
ATOM 2006 N N . GLY A 1 273 ? 14.787 50.266 -54.906 1.00 37.84 273 GLY A N 1
ATOM 2007 C CA . GLY A 1 273 ? 16.198 50.190 -54.534 1.00 37.84 273 GLY A CA 1
ATOM 2008 C C . GLY A 1 273 ? 16.492 48.874 -53.816 1.00 37.84 273 GLY A C 1
ATOM 2009 O O . GLY A 1 273 ? 16.130 48.720 -52.656 1.00 37.84 273 GLY A O 1
ATOM 2010 N N . ASN A 1 274 ? 17.097 47.921 -54.531 1.00 48.25 274 ASN A N 1
ATOM 2011 C CA . ASN A 1 274 ? 17.815 46.794 -53.935 1.00 48.25 274 ASN A CA 1
ATOM 2012 C C . ASN A 1 274 ? 19.055 47.345 -53.232 1.00 48.25 274 ASN A C 1
ATOM 2014 O O . ASN A 1 274 ? 19.761 48.128 -53.858 1.00 48.25 274 ASN A O 1
ATOM 2018 N N . ASP A 1 275 ? 19.389 46.846 -52.044 1.00 44.16 275 ASP A N 1
ATOM 2019 C CA . ASP A 1 275 ? 20.796 46.621 -51.726 1.00 44.16 275 ASP A CA 1
ATOM 2020 C C . ASP A 1 275 ? 20.993 45.556 -50.649 1.00 44.16 275 ASP A C 1
ATOM 2022 O O . ASP A 1 275 ? 20.166 45.359 -49.757 1.00 44.16 275 ASP A O 1
ATOM 2026 N N . SER A 1 276 ? 22.088 44.828 -50.818 1.00 45.41 276 SER A N 1
ATOM 2027 C CA . SER A 1 276 ? 22.457 43.621 -50.084 1.00 45.41 276 SER A CA 1
ATOM 2028 C C . SER A 1 276 ? 23.327 44.001 -48.886 1.00 45.41 276 SER A C 1
ATOM 2030 O O . SER A 1 276 ? 24.273 44.767 -49.044 1.00 45.41 276 SER A O 1
ATOM 2032 N N . GLY A 1 277 ? 23.053 43.444 -47.704 1.00 38.81 277 GLY A N 1
ATOM 2033 C CA . GLY A 1 277 ? 23.853 43.658 -46.493 1.00 38.81 277 GLY A CA 1
ATOM 2034 C C . GLY A 1 277 ? 24.004 42.369 -45.662 1.00 38.81 277 GLY A C 1
ATOM 2035 O O . GLY A 1 277 ? 23.031 41.624 -45.567 1.00 38.81 277 GLY A O 1
ATOM 2036 N N . PRO A 1 278 ? 25.204 42.077 -45.115 1.00 61.16 278 PRO A N 1
ATOM 2037 C CA . PRO A 1 278 ? 25.611 40.780 -44.539 1.00 61.16 278 PRO A CA 1
ATOM 2038 C C . PRO A 1 278 ? 25.001 40.466 -43.149 1.00 61.16 278 PRO A C 1
ATOM 2040 O O . PRO A 1 278 ? 24.374 41.342 -42.551 1.00 61.16 278 PRO A O 1
ATOM 2043 N N . PRO A 1 279 ? 25.142 39.218 -42.635 1.00 54.66 279 PRO A N 1
ATOM 2044 C CA . PRO A 1 279 ? 24.343 38.718 -41.515 1.00 54.66 279 PRO A CA 1
ATOM 2045 C C . PRO A 1 279 ? 24.739 39.332 -40.169 1.00 54.66 279 PRO A C 1
ATOM 2047 O O . PRO A 1 279 ? 25.905 39.618 -39.909 1.00 54.66 279 PRO A O 1
ATOM 2050 N N . ALA A 1 280 ? 23.736 39.495 -39.307 1.00 47.00 280 ALA A N 1
ATOM 2051 C CA . ALA A 1 280 ? 23.871 40.028 -37.961 1.00 47.00 280 ALA A CA 1
ATOM 2052 C C . ALA A 1 280 ? 24.672 39.087 -37.042 1.00 47.00 280 ALA A C 1
ATOM 2054 O O . ALA A 1 280 ? 24.328 37.916 -36.879 1.00 47.00 280 ALA A O 1
ATOM 2055 N N . GLU A 1 281 ? 25.708 39.634 -36.405 1.00 46.28 281 GLU A N 1
ATOM 2056 C CA . GLU A 1 281 ? 26.317 39.086 -35.190 1.00 46.28 281 GLU A CA 1
ATOM 2057 C C . GLU A 1 281 ? 25.333 39.159 -34.001 1.00 46.28 281 GLU A C 1
ATOM 2059 O O . GLU A 1 281 ? 24.475 40.048 -33.955 1.00 46.28 281 GLU A O 1
ATOM 2064 N N . PRO A 1 282 ? 25.436 38.243 -33.019 1.00 55.28 282 PRO A N 1
ATOM 2065 C CA . PRO A 1 282 ? 24.525 38.193 -31.880 1.00 55.28 282 PRO A CA 1
ATOM 2066 C C . PRO A 1 282 ? 24.782 39.336 -30.878 1.00 55.28 282 PRO A C 1
ATOM 2068 O O . PRO A 1 282 ? 25.936 39.617 -30.544 1.00 55.28 282 PRO A O 1
ATOM 2071 N N . PRO A 1 283 ? 23.732 39.977 -30.328 1.00 55.69 283 PRO A N 1
ATOM 2072 C CA . PRO A 1 283 ? 23.902 41.036 -29.345 1.00 55.69 283 PRO A CA 1
ATOM 2073 C C . PRO A 1 283 ? 24.346 40.488 -27.984 1.00 55.69 283 PRO A C 1
ATOM 2075 O O . PRO A 1 283 ? 23.751 39.574 -27.409 1.00 55.69 283 PRO A O 1
ATOM 2078 N N . GLY A 1 284 ? 25.409 41.105 -27.471 1.00 40.50 284 GLY A N 1
ATOM 2079 C CA . GLY A 1 284 ? 25.947 40.893 -26.141 1.00 40.50 284 GLY A CA 1
ATOM 2080 C C . GLY A 1 284 ? 25.032 41.371 -25.012 1.00 40.50 284 GLY A C 1
ATOM 2081 O O . GLY A 1 284 ? 24.161 42.226 -25.167 1.00 40.50 284 GLY A O 1
ATOM 2082 N N . LYS A 1 285 ? 25.311 40.786 -23.845 1.00 49.16 285 LYS A N 1
ATOM 2083 C CA . LYS A 1 285 ? 24.816 41.126 -22.510 1.00 49.16 285 LYS A CA 1
ATOM 2084 C C . LYS A 1 285 ? 24.781 42.632 -22.243 1.00 49.16 285 LYS A C 1
ATOM 2086 O O . LYS A 1 285 ? 25.782 43.323 -22.422 1.00 49.16 285 LYS A O 1
ATOM 2091 N N . GLY A 1 286 ? 23.685 43.077 -21.633 1.00 41.53 286 GLY A N 1
ATOM 2092 C CA . GLY A 1 286 ? 23.630 44.350 -20.929 1.00 41.53 286 GLY A CA 1
ATOM 2093 C C . GLY A 1 286 ? 22.366 44.537 -20.087 1.00 41.53 286 GLY A C 1
ATOM 2094 O O . GLY A 1 286 ? 21.277 44.628 -20.639 1.00 41.53 286 GLY A O 1
ATOM 2095 N N . LYS A 1 287 ? 22.601 44.714 -18.778 1.00 40.78 287 LYS A N 1
ATOM 2096 C CA . LYS A 1 287 ? 22.044 45.757 -17.893 1.00 40.78 287 LYS A CA 1
ATOM 2097 C C . LYS A 1 287 ? 21.032 45.401 -16.789 1.00 40.78 287 LYS A C 1
ATOM 2099 O O . LYS A 1 287 ? 19.862 45.129 -17.023 1.00 40.78 287 LYS A O 1
ATOM 2104 N N . ASP A 1 288 ? 21.564 45.551 -15.572 1.00 47.00 288 ASP A N 1
ATOM 2105 C CA . ASP A 1 288 ? 21.191 46.544 -14.551 1.00 47.00 288 ASP A CA 1
ATOM 2106 C C . ASP A 1 288 ? 19.790 46.510 -13.917 1.00 47.00 288 ASP A C 1
ATOM 2108 O O . ASP A 1 288 ? 18.821 47.061 -14.432 1.00 47.00 288 ASP A O 1
ATOM 2112 N N . LYS A 1 289 ? 19.769 46.022 -12.674 1.00 41.25 289 LYS A N 1
ATOM 2113 C CA . LYS A 1 289 ? 19.052 46.571 -11.506 1.00 41.25 289 LYS A CA 1
ATOM 2114 C C . LYS A 1 289 ? 19.960 46.262 -10.309 1.00 41.25 289 LYS A C 1
ATOM 2116 O O . LYS A 1 289 ? 20.425 45.137 -10.209 1.00 41.25 289 LYS A O 1
ATOM 2121 N N . GLY A 1 290 ? 20.314 47.130 -9.377 1.00 38.56 290 GLY A N 1
ATOM 2122 C CA . GLY A 1 290 ? 19.894 48.467 -8.988 1.00 38.56 290 GLY A CA 1
ATOM 2123 C C . GLY A 1 290 ? 20.344 48.578 -7.526 1.00 38.56 290 GLY A C 1
ATOM 2124 O O . GLY A 1 290 ? 20.043 47.691 -6.731 1.00 38.56 290 GLY A O 1
ATOM 2125 N N . GLU A 1 291 ? 21.146 49.588 -7.202 1.00 44.22 291 GLU A N 1
ATOM 2126 C CA . GLU A 1 291 ? 21.670 49.849 -5.857 1.00 44.22 291 GLU A CA 1
ATOM 2127 C C . GLU A 1 291 ? 20.554 50.171 -4.849 1.00 44.22 291 GLU A C 1
ATOM 2129 O O . GLU A 1 291 ? 19.707 51.025 -5.105 1.00 44.22 291 GLU A O 1
ATOM 2134 N N . SER A 1 292 ? 20.639 49.598 -3.646 1.00 40.03 292 SER A N 1
ATOM 2135 C CA . SER A 1 292 ? 20.262 50.308 -2.419 1.00 40.03 292 SER A CA 1
ATOM 2136 C C . SER A 1 292 ? 21.216 49.913 -1.294 1.00 40.03 292 SER A C 1
ATOM 2138 O O . SER A 1 292 ? 21.277 48.749 -0.899 1.00 40.03 292 SER A O 1
ATOM 2140 N N . GLY A 1 293 ? 21.987 50.887 -0.814 1.00 45.56 293 GLY A N 1
ATOM 2141 C CA . GLY A 1 293 ? 22.892 50.738 0.316 1.00 45.56 293 GLY A CA 1
ATOM 2142 C C . GLY A 1 293 ? 22.176 50.778 1.666 1.00 45.56 293 GLY A C 1
ATOM 2143 O O . GLY A 1 293 ? 21.172 51.464 1.839 1.00 45.56 293 GLY A O 1
ATOM 2144 N N . GLY A 1 294 ? 22.759 50.082 2.639 1.00 38.25 294 GLY A N 1
ATOM 2145 C CA . GLY A 1 294 ? 22.418 50.136 4.058 1.00 38.25 294 GLY A CA 1
ATOM 2146 C C . GLY A 1 294 ? 23.480 49.378 4.855 1.00 38.25 294 GLY A C 1
ATOM 2147 O O . GLY A 1 294 ? 23.793 48.240 4.530 1.00 38.25 294 GLY A O 1
ATOM 2148 N N . LYS A 1 295 ? 24.109 50.054 5.818 1.00 50.00 295 LYS A N 1
ATOM 2149 C CA . LYS A 1 295 ? 25.263 49.605 6.620 1.00 50.00 295 LYS A CA 1
ATOM 2150 C C . LYS A 1 295 ? 24.957 48.383 7.510 1.00 50.00 295 LYS A C 1
ATOM 2152 O O . LYS A 1 295 ? 23.806 48.204 7.891 1.00 50.00 295 LYS A O 1
ATOM 2157 N N . PRO A 1 296 ? 25.986 47.624 7.936 1.00 51.62 296 PRO A N 1
ATOM 2158 C CA . PRO A 1 296 ? 25.873 46.670 9.036 1.00 51.62 296 PRO A CA 1
ATOM 2159 C C . PRO A 1 296 ? 26.016 47.369 10.400 1.00 51.62 296 PRO A C 1
ATOM 2161 O O . PRO A 1 296 ? 27.021 48.039 10.651 1.00 51.62 296 PRO A O 1
ATOM 2164 N N . ASP A 1 297 ? 25.029 47.183 11.278 1.00 45.91 297 ASP A N 1
ATOM 2165 C CA . ASP A 1 297 ? 25.138 47.472 12.709 1.00 45.91 297 ASP A CA 1
ATOM 2166 C C . ASP A 1 297 ? 25.764 46.273 13.437 1.00 45.91 297 ASP A C 1
ATOM 2168 O O . ASP A 1 297 ? 25.306 45.134 13.355 1.00 45.91 297 ASP A O 1
ATOM 2172 N N . THR A 1 298 ? 26.852 46.556 14.143 1.00 56.88 298 THR A N 1
ATOM 2173 C CA . THR A 1 298 ? 27.573 45.662 15.051 1.00 56.88 298 THR A CA 1
ATOM 2174 C C . THR A 1 298 ? 26.758 45.420 16.329 1.00 56.88 298 THR A C 1
ATOM 2176 O O . THR A 1 298 ? 26.347 46.404 16.946 1.00 56.88 298 THR A O 1
ATOM 2179 N N . PRO A 1 299 ? 26.613 44.183 16.842 1.00 57.09 299 PRO A N 1
ATOM 2180 C CA . PRO A 1 299 ? 26.256 43.972 18.240 1.00 57.09 299 PRO A CA 1
ATOM 2181 C C . PRO A 1 299 ? 27.516 43.901 19.128 1.00 57.09 299 PRO A C 1
ATOM 2183 O O . PRO A 1 299 ? 28.519 43.294 18.736 1.00 57.09 299 PRO A O 1
ATOM 2186 N N . PRO A 1 300 ? 27.492 44.523 20.320 1.00 52.44 300 PRO A N 1
ATOM 2187 C CA . PRO A 1 300 ? 28.641 44.629 21.209 1.00 52.44 300 PRO A CA 1
ATOM 2188 C C . PRO A 1 300 ? 28.918 43.320 21.953 1.00 52.44 300 PRO A C 1
ATOM 2190 O O . PRO A 1 300 ? 28.010 42.619 22.393 1.00 52.44 300 PRO A O 1
ATOM 2193 N N . GLY A 1 301 ? 30.207 43.031 22.129 1.00 46.84 301 GLY A N 1
ATOM 2194 C CA . GLY A 1 301 ? 30.679 41.976 23.014 1.00 46.84 301 GLY A CA 1
ATOM 2195 C C . GLY A 1 301 ? 30.341 42.272 24.473 1.00 46.84 301 GLY A C 1
ATOM 2196 O O . GLY A 1 301 ? 30.442 43.413 24.925 1.00 46.84 301 GLY A O 1
ATOM 2197 N N . GLN A 1 302 ? 29.989 41.219 25.206 1.00 49.81 302 GLN A N 1
ATOM 2198 C CA . GLN A 1 302 ? 29.804 41.265 26.647 1.00 49.81 302 GLN A CA 1
ATOM 2199 C C . GLN A 1 302 ? 30.630 40.170 27.326 1.00 49.81 302 GLN A C 1
ATOM 2201 O O . GLN A 1 302 ? 30.382 38.978 27.193 1.00 49.81 302 GLN A O 1
ATOM 2206 N N . ASP A 1 303 ? 31.676 40.679 27.965 1.00 44.91 303 ASP A N 1
ATOM 2207 C CA . ASP A 1 303 ? 32.302 40.338 29.235 1.00 44.91 303 ASP A CA 1
ATOM 2208 C C . ASP A 1 303 ? 32.545 38.907 29.731 1.00 44.91 303 ASP A C 1
ATOM 2210 O O . ASP A 1 303 ? 31.720 38.000 29.749 1.00 44.91 303 ASP A O 1
ATOM 2214 N N . LYS A 1 304 ? 33.758 38.816 30.282 1.00 47.88 304 LYS A N 1
ATOM 2215 C CA . LYS A 1 304 ? 34.332 37.744 31.082 1.00 47.88 304 LYS A CA 1
ATOM 2216 C C . LYS A 1 304 ? 33.851 37.841 32.535 1.00 47.88 304 LYS A C 1
ATOM 2218 O O . LYS A 1 304 ? 33.934 38.898 33.149 1.00 47.88 304 LYS A O 1
ATOM 2223 N N . GLY A 1 305 ? 33.537 36.694 33.123 1.00 40.47 305 GLY A N 1
ATOM 2224 C CA . GLY A 1 305 ? 33.448 36.455 34.569 1.00 40.47 305 GLY A CA 1
ATOM 2225 C C . GLY A 1 305 ? 32.868 35.055 34.759 1.00 40.47 305 GLY A C 1
ATOM 2226 O O . GLY A 1 305 ? 31.782 34.785 34.279 1.00 40.47 305 GLY A O 1
ATOM 2227 N N . GLY A 1 306 ? 33.586 34.052 35.260 1.00 43.81 306 GLY A N 1
ATOM 2228 C CA . GLY A 1 306 ? 34.212 34.021 36.576 1.00 43.81 306 GLY A CA 1
ATOM 2229 C C . GLY A 1 306 ? 33.228 33.357 37.542 1.00 43.81 306 GLY A C 1
ATOM 2230 O O . GLY A 1 306 ? 32.288 34.004 37.979 1.00 43.81 306 GLY A O 1
ATOM 2231 N N . GLY A 1 307 ? 33.419 32.072 37.863 1.00 39.66 307 GLY A N 1
ATOM 2232 C CA . GLY A 1 307 ? 32.511 31.374 38.777 1.00 39.66 307 GLY A CA 1
ATOM 2233 C C . GLY A 1 307 ? 32.822 29.895 38.982 1.00 39.66 307 GLY A C 1
ATOM 2234 O O . GLY A 1 307 ? 32.192 29.033 38.385 1.00 39.66 307 GLY A O 1
ATOM 2235 N N . SER A 1 308 ? 33.785 29.613 39.859 1.00 48.75 308 SER A N 1
ATOM 2236 C CA . SER A 1 308 ? 33.924 28.331 40.556 1.00 48.75 308 SER A CA 1
ATOM 2237 C C . SER A 1 308 ? 32.608 27.900 41.209 1.00 48.75 308 SER A C 1
ATOM 2239 O O . SER A 1 308 ? 32.025 28.692 41.944 1.00 48.75 308 SER A O 1
ATOM 2241 N N . SER A 1 309 ? 32.253 26.616 41.131 1.00 45.78 309 SER A N 1
ATOM 2242 C CA . SER A 1 309 ? 31.716 25.938 42.314 1.00 45.78 309 SER A CA 1
ATOM 2243 C C . SER A 1 309 ? 31.949 24.429 42.281 1.00 45.78 309 SER A C 1
ATOM 2245 O O . SER A 1 309 ? 31.572 23.722 41.352 1.00 45.78 309 SER A O 1
ATOM 2247 N N . LYS A 1 310 ? 32.607 23.969 43.346 1.00 49.03 310 LYS A N 1
ATOM 2248 C CA . LYS A 1 310 ? 32.674 22.591 43.829 1.00 49.03 310 LYS A CA 1
ATOM 2249 C C . LYS A 1 310 ? 31.284 22.147 44.286 1.00 49.03 310 LYS A C 1
ATOM 2251 O O . LYS A 1 310 ? 30.618 22.892 44.995 1.00 49.03 310 LYS A O 1
ATOM 2256 N N . GLY A 1 311 ? 30.941 20.886 44.059 1.00 47.00 311 GLY A N 1
ATOM 2257 C CA . GLY A 1 311 ? 29.823 20.248 44.749 1.00 47.00 311 GLY A CA 1
ATOM 2258 C C . GLY A 1 311 ? 29.807 18.751 44.501 1.00 47.00 311 GLY A C 1
ATOM 2259 O O . GLY A 1 311 ? 29.215 18.293 43.536 1.00 47.00 311 GLY A O 1
ATOM 2260 N N . GLY A 1 312 ? 30.502 17.992 45.348 1.00 49.41 312 GLY A N 1
ATOM 2261 C CA . GLY A 1 312 ? 30.357 16.542 45.385 1.00 49.41 312 GLY A CA 1
ATOM 2262 C C . GLY A 1 312 ? 29.068 16.138 46.094 1.00 49.41 312 GLY A C 1
ATOM 2263 O O . GLY A 1 312 ? 28.616 16.834 46.999 1.00 49.41 312 GLY A O 1
ATOM 2264 N N . SER A 1 313 ? 28.536 14.968 45.754 1.00 52.06 313 SER A N 1
ATOM 2265 C CA . SER A 1 313 ? 27.675 14.222 46.665 1.00 52.06 313 SER A CA 1
ATOM 2266 C C . SER A 1 313 ? 27.910 12.725 46.491 1.00 52.06 313 SER A C 1
ATOM 2268 O O . SER A 1 313 ? 27.682 12.149 45.432 1.00 52.06 313 SER A O 1
ATOM 2270 N N . LYS A 1 314 ? 28.436 12.119 47.558 1.00 54.69 314 LYS A N 1
ATOM 2271 C CA . LYS A 1 314 ? 28.407 10.680 47.811 1.00 54.69 314 LYS A CA 1
ATOM 2272 C C . LYS A 1 314 ? 27.014 10.344 48.340 1.00 54.69 314 LYS A C 1
ATOM 2274 O O . LYS A 1 314 ? 26.630 10.891 49.368 1.00 54.69 314 LYS A O 1
ATOM 2279 N N . GLY A 1 315 ? 26.339 9.378 47.730 1.00 50.88 315 GLY A N 1
ATOM 2280 C CA . GLY A 1 315 ? 25.183 8.702 48.314 1.00 50.88 315 GLY A CA 1
ATOM 2281 C C . GLY A 1 315 ? 25.435 7.201 48.387 1.00 50.88 315 GLY A C 1
ATOM 2282 O O . GLY A 1 315 ? 25.230 6.497 47.411 1.00 50.88 315 GLY A O 1
ATOM 2283 N N . LYS A 1 316 ? 25.923 6.726 49.539 1.00 60.19 316 LYS A N 1
ATOM 2284 C CA . LYS A 1 316 ? 25.832 5.324 49.973 1.00 60.19 316 LYS A CA 1
ATOM 2285 C C . LYS A 1 316 ? 24.614 5.202 50.887 1.00 60.19 316 LYS A C 1
ATOM 2287 O O . LYS A 1 316 ? 24.477 6.012 51.801 1.00 60.19 316 LYS A O 1
ATOM 2292 N N . GLY A 1 317 ? 23.850 4.133 50.726 1.00 59.31 317 GLY A N 1
ATOM 2293 C CA . GLY A 1 317 ? 22.877 3.628 51.697 1.00 59.31 317 GLY A CA 1
ATOM 2294 C C . GLY A 1 317 ? 21.903 2.701 50.970 1.00 59.31 317 GLY A C 1
ATOM 2295 O O . GLY A 1 317 ? 21.402 3.095 49.931 1.00 59.31 317 GLY A O 1
ATOM 2296 N N . LYS A 1 318 ? 21.625 1.480 51.411 1.00 56.88 318 LYS A N 1
ATOM 2297 C CA . LYS A 1 318 ? 22.074 0.716 52.574 1.00 56.88 318 LYS A CA 1
ATOM 2298 C C . LYS A 1 318 ? 21.875 -0.759 52.243 1.00 56.88 318 LYS A C 1
ATOM 2300 O O . LYS A 1 318 ? 20.931 -1.033 51.476 1.00 56.88 318 LYS A O 1
#

pLDDT: mean 74.37, std 22.63, range [32.0, 98.19]